Protein AF-A0A6A4ZKS7-F1 (afdb_monomer_lite)

Foldseek 3Di:
DDEPEQVQDQADDPVVLVDQQAQEYHHANHAHQDDHCVCVSRLQHAEAEHHQYAHQADDPVCQVCVRPNHQAYHHENYQHQDYPLNHDLCCQVSRRYAYENYNNLVVLVVCLVVVNLVVDRPSSNVCNVVSCVRHPPPPPPQQDPCRQQPPDDDPSNPDPRNPSHVVVVVVVVVVDDPCVVVDPPDDDDDD

Secondary structure (DSSP, 8-state):
-EE-TTS--SS--GGGGG-TT--EEE-TTS---S--GGGGG-TT--EEE--SS------HHHHHT--TT--EEE-TTS------TT--HHHHHTT-EE-TT-HHHHHHHHHHHTT-GGGS-HHHHHHHTTHHHHHS----S-S-TTTTTSS---TTT--TTS---HHHHHHHTTT--TTTTSS--S-----

Sequence (191 aa):
MLSLTNMSLTVVPLNVLDQVGLTQLEFSYNRLVSFPDQLLALQNLQTLSLEFNLISSIPSAFVRQFPSSLKTIYLDGNPLLALPLDTDFALIQSQRLQIRGTPMCDRLYAAARKYQVATLPPLEQQIVGILDDVCSPDCSVGCHARFVGNTVCESVCLVPGCNFDTKAAEFVASGTSGSDCFGLTTGWEPS

Structure (mmCIF, N/CA/C/O backbone):
data_AF-A0A6A4ZKS7-F1
#
_entry.id   AF-A0A6A4ZKS7-F1
#
loop_
_atom_site.group_PDB
_atom_site.id
_atom_site.type_symbol
_atom_site.label_atom_id
_atom_site.label_alt_id
_atom_site.label_comp_id
_atom_site.label_asym_id
_atom_site.label_entity_id
_atom_site.label_seq_id
_atom_site.pdbx_PDB_ins_code
_atom_site.Cartn_x
_atom_site.Cartn_y
_atom_site.Cartn_z
_atom_site.occupancy
_atom_site.B_iso_or_equiv
_atom_site.auth_seq_id
_atom_site.auth_comp_id
_atom_site.auth_asym_id
_atom_site.auth_atom_id
_atom_site.pdbx_PDB_model_num
ATOM 1 N N . MET A 1 1 ? -8.567 -3.110 18.616 1.00 86.69 1 MET A N 1
ATOM 2 C CA . MET A 1 1 ? -7.568 -3.705 17.707 1.00 86.69 1 MET A CA 1
ATOM 3 C C . MET A 1 1 ? -7.922 -5.168 17.527 1.00 86.69 1 MET A C 1
ATOM 5 O O . MET A 1 1 ? -8.194 -5.817 18.530 1.00 86.69 1 MET A O 1
ATOM 9 N N . LEU A 1 2 ? -7.938 -5.658 16.290 1.00 90.62 2 LEU A N 1
ATOM 10 C CA . LEU A 1 2 ? -8.104 -7.073 15.954 1.00 90.62 2 LEU A CA 1
ATOM 11 C C . LEU A 1 2 ? -7.001 -7.472 14.966 1.00 90.62 2 LEU A C 1
ATOM 13 O O . LEU A 1 2 ? -6.755 -6.750 14.002 1.00 90.62 2 LEU A O 1
ATOM 17 N N . SER A 1 3 ? -6.349 -8.609 15.215 1.00 90.56 3 SER A N 1
ATOM 18 C CA . SER A 1 3 ? -5.292 -9.147 14.358 1.00 90.56 3 SER A CA 1
ATOM 19 C C . SER A 1 3 ? -5.636 -10.556 13.896 1.00 90.56 3 SER A C 1
ATOM 21 O O . SER A 1 3 ? -6.016 -11.408 14.698 1.00 90.56 3 SER A O 1
ATOM 23 N N . LEU A 1 4 ? -5.520 -10.760 12.587 1.00 88.06 4 LEU A N 1
ATOM 24 C CA . LEU A 1 4 ? -5.754 -12.005 11.861 1.00 88.06 4 LEU A CA 1
ATOM 25 C C . LEU A 1 4 ? -4.564 -12.286 10.923 1.00 88.06 4 LEU A C 1
ATOM 27 O O . LEU A 1 4 ? -4.730 -12.734 9.789 1.00 88.06 4 LEU A O 1
ATOM 31 N N . THR A 1 5 ? -3.355 -11.965 11.383 1.00 83.38 5 THR A N 1
ATOM 32 C CA . THR A 1 5 ? -2.097 -12.076 10.633 1.00 83.38 5 THR A CA 1
ATOM 33 C C . THR A 1 5 ? -1.696 -13.538 10.425 1.00 83.38 5 THR A C 1
ATOM 35 O O . THR A 1 5 ? -1.784 -14.343 11.350 1.00 83.38 5 THR A O 1
ATOM 38 N N . ASN A 1 6 ? -1.204 -13.879 9.229 1.00 81.94 6 ASN A N 1
ATOM 39 C CA . ASN A 1 6 ? -0.685 -15.215 8.901 1.00 81.94 6 ASN A CA 1
ATOM 40 C C . ASN A 1 6 ? -1.673 -16.371 9.154 1.00 81.94 6 ASN A C 1
ATOM 42 O O . ASN A 1 6 ? -1.325 -17.429 9.679 1.00 81.94 6 ASN A O 1
ATOM 46 N N . MET A 1 7 ? -2.930 -16.173 8.764 1.00 84.19 7 MET A N 1
ATOM 47 C CA . MET A 1 7 ? -4.000 -17.163 8.922 1.00 84.19 7 MET A CA 1
ATOM 48 C C . MET A 1 7 ? -4.385 -17.838 7.599 1.00 84.19 7 MET A C 1
ATOM 50 O O . MET A 1 7 ? -5.371 -18.570 7.537 1.00 84.19 7 MET A O 1
ATOM 54 N N . SER A 1 8 ? -3.608 -17.614 6.532 1.00 87.44 8 SER A N 1
ATOM 55 C CA . SER A 1 8 ? -3.894 -18.107 5.176 1.00 87.44 8 SER A CA 1
ATOM 56 C C . SER A 1 8 ? -5.276 -17.695 4.642 1.00 87.44 8 SER A C 1
ATOM 58 O O . SER A 1 8 ? -5.862 -18.401 3.820 1.00 87.44 8 SER A O 1
ATOM 60 N N . LEU A 1 9 ? -5.800 -16.550 5.088 1.00 89.19 9 LEU A N 1
ATOM 61 C CA . LEU A 1 9 ? -7.102 -16.040 4.663 1.00 89.19 9 LEU A CA 1
ATOM 62 C C . LEU A 1 9 ? -7.072 -15.650 3.187 1.00 89.19 9 LEU A C 1
ATOM 64 O O . LEU A 1 9 ? -6.197 -14.904 2.760 1.00 89.19 9 LEU A O 1
ATOM 68 N N . THR A 1 10 ? -8.050 -16.111 2.414 1.00 93.88 10 THR A N 1
ATOM 69 C CA . THR A 1 10 ? -8.250 -15.684 1.018 1.00 93.88 10 THR A CA 1
ATOM 70 C C . THR A 1 10 ? -9.266 -14.552 0.891 1.00 93.88 10 THR A C 1
ATOM 72 O O . THR A 1 10 ? -9.265 -13.825 -0.101 1.00 93.88 10 THR A O 1
ATOM 75 N N . VAL A 1 11 ? -10.106 -14.380 1.914 1.00 94.00 11 VAL A N 1
ATOM 76 C CA . VAL A 1 11 ? -11.115 -13.326 2.040 1.00 94.00 11 VAL A CA 1
ATOM 77 C C . VAL A 1 11 ? -11.155 -12.815 3.478 1.00 94.00 11 VAL A C 1
ATOM 79 O O . VAL A 1 11 ? -10.877 -13.560 4.420 1.00 94.00 11 VAL A O 1
ATOM 82 N N . VAL A 1 12 ? -11.523 -11.546 3.652 1.00 92.44 12 VAL A N 1
ATOM 83 C CA . VAL A 1 12 ? -11.781 -10.977 4.978 1.00 92.44 12 VAL A CA 1
ATOM 84 C C . VAL A 1 12 ? -13.113 -11.525 5.503 1.00 92.44 12 VAL A C 1
ATOM 86 O O . VAL A 1 12 ? -14.116 -11.464 4.788 1.00 92.44 12 VAL A O 1
ATOM 89 N N . PRO A 1 13 ? -13.160 -12.077 6.727 1.00 90.81 13 PRO A N 1
ATOM 90 C CA . PRO A 1 13 ? -14.380 -12.672 7.246 1.00 90.81 13 PRO A CA 1
ATOM 91 C C . PRO A 1 13 ? -15.376 -11.580 7.681 1.00 90.81 13 PRO A C 1
ATOM 93 O O . PRO A 1 13 ? -15.015 -10.596 8.327 1.00 90.81 13 PRO A O 1
ATOM 96 N N . LEU A 1 14 ? -16.649 -11.743 7.300 1.00 88.44 14 LEU A N 1
ATOM 97 C CA . LEU A 1 14 ? -17.682 -10.700 7.433 1.00 88.44 14 LEU A CA 1
ATOM 98 C C . LEU A 1 14 ? -18.000 -10.311 8.882 1.00 88.44 14 LEU A C 1
ATOM 100 O O . LEU A 1 14 ? -18.388 -9.178 9.135 1.00 88.44 14 LEU A O 1
ATOM 104 N N . ASN A 1 15 ? -17.783 -11.215 9.835 1.00 89.12 15 ASN A N 1
ATOM 105 C CA . ASN A 1 15 ? -17.974 -10.970 11.268 1.00 89.12 15 ASN A CA 1
ATOM 106 C C . ASN A 1 15 ? -17.081 -9.844 11.825 1.00 89.12 15 ASN A C 1
ATOM 108 O O . ASN A 1 15 ? -17.334 -9.332 12.912 1.00 89.12 15 ASN A O 1
ATOM 112 N N . VAL A 1 16 ? -16.033 -9.443 11.100 1.00 89.50 16 VAL A N 1
ATOM 113 C CA . VAL A 1 16 ? -15.201 -8.284 11.459 1.00 89.50 16 VAL A CA 1
ATOM 114 C C . VAL A 1 16 ? -16.000 -6.980 11.372 1.00 89.50 16 VAL A C 1
ATOM 116 O O . VAL A 1 16 ? -15.732 -6.049 12.129 1.00 89.50 16 VAL A O 1
ATOM 119 N N . LEU A 1 17 ? -17.016 -6.924 10.505 1.00 87.56 17 LEU A N 1
ATOM 120 C CA . LEU A 1 17 ? -17.882 -5.756 10.333 1.00 87.56 17 LEU A CA 1
ATOM 121 C C . LEU A 1 17 ? -18.796 -5.510 11.543 1.00 87.56 17 LEU A C 1
ATOM 123 O O . LEU A 1 17 ? -19.203 -4.374 11.776 1.00 87.56 17 LEU A O 1
ATOM 127 N N . ASP A 1 18 ? -19.067 -6.545 12.342 1.00 87.94 18 ASP A N 1
ATOM 128 C CA . ASP A 1 18 ? -19.943 -6.461 13.518 1.00 87.94 18 ASP A CA 1
ATOM 129 C C . ASP A 1 18 ? -19.255 -5.803 14.727 1.00 87.94 18 ASP A C 1
ATOM 131 O O . ASP A 1 18 ? -19.899 -5.465 15.725 1.00 87.94 18 ASP A O 1
ATOM 135 N N . GLN A 1 19 ? -17.933 -5.614 14.674 1.00 86.69 19 GLN A N 1
ATOM 136 C CA . GLN A 1 19 ? -17.170 -5.088 15.800 1.00 86.69 19 GLN A CA 1
ATOM 137 C C . GLN A 1 19 ? -17.210 -3.557 15.854 1.00 86.69 19 GLN A C 1
ATOM 139 O O . GLN A 1 19 ? -16.323 -2.843 15.371 1.00 86.69 19 GLN A O 1
ATOM 144 N N . VAL A 1 20 ? -18.252 -3.054 16.517 1.00 79.38 20 VAL A N 1
ATOM 145 C CA . VAL A 1 20 ? -18.447 -1.629 16.796 1.00 79.38 20 VAL A CA 1
ATOM 146 C C . VAL A 1 20 ? -17.282 -1.103 17.642 1.00 79.38 20 VAL A C 1
ATOM 148 O O . VAL A 1 20 ? -17.132 -1.451 18.810 1.00 79.38 20 VAL A O 1
ATOM 151 N N . GLY A 1 21 ? -16.444 -0.253 17.043 1.00 87.56 21 GLY A N 1
ATOM 152 C CA . GLY A 1 21 ? -15.321 0.403 17.727 1.00 87.56 21 GLY A CA 1
ATOM 153 C C . GLY A 1 21 ? -13.931 -0.096 17.332 1.00 87.56 21 GLY A C 1
ATOM 154 O O . GLY A 1 21 ? -12.947 0.308 17.953 1.00 87.56 21 GLY A O 1
ATOM 155 N N . LEU A 1 22 ? -13.807 -0.938 16.301 1.00 92.31 22 LEU A N 1
ATOM 156 C CA . LEU A 1 22 ? -12.495 -1.274 15.753 1.00 92.31 22 LEU A CA 1
ATOM 157 C C . LEU A 1 22 ? -11.766 -0.035 15.231 1.00 92.31 22 LEU A C 1
ATOM 159 O O . LEU A 1 22 ? -12.243 0.657 14.338 1.00 92.31 22 LEU A O 1
ATOM 163 N N . THR A 1 23 ? -10.576 0.195 15.781 1.00 94.31 23 THR A N 1
ATOM 164 C CA . THR A 1 23 ? -9.664 1.269 15.373 1.00 94.31 23 THR A CA 1
ATOM 165 C C . THR A 1 23 ? -8.459 0.769 14.585 1.00 94.31 23 THR A C 1
ATOM 167 O O . THR A 1 23 ? -7.848 1.545 13.858 1.00 94.31 23 THR A O 1
ATOM 170 N N . GLN A 1 24 ? -8.108 -0.511 14.711 1.00 93.62 24 GLN A N 1
ATOM 171 C CA . GLN A 1 24 ? -6.933 -1.119 14.083 1.00 93.62 24 GLN A CA 1
ATOM 172 C C . GLN A 1 24 ? -7.268 -2.542 13.640 1.00 93.62 24 GLN A C 1
ATOM 174 O O . GLN A 1 24 ? -7.817 -3.310 14.447 1.00 93.62 24 GLN A O 1
ATOM 179 N N . LEU A 1 25 ? -6.936 -2.861 12.390 1.00 94.38 25 LEU A N 1
ATOM 180 C CA . LEU A 1 25 ? -7.117 -4.166 11.763 1.00 94.38 25 LEU A CA 1
ATOM 181 C C . LEU A 1 25 ? -5.830 -4.635 11.093 1.00 94.38 25 LEU A C 1
ATOM 183 O O . LEU A 1 25 ? -5.312 -3.951 10.217 1.00 94.38 25 LEU A O 1
ATOM 187 N N . GLU A 1 26 ? -5.372 -5.826 11.471 1.00 90.00 26 GLU A N 1
ATOM 188 C CA . GLU A 1 26 ? -4.156 -6.443 10.937 1.00 90.00 26 GLU A CA 1
ATOM 189 C C . GLU A 1 26 ? -4.511 -7.716 10.158 1.00 90.00 26 GLU A C 1
ATOM 191 O O . GLU A 1 26 ? -4.974 -8.700 10.740 1.00 90.00 26 GLU A O 1
ATOM 196 N N . PHE A 1 27 ? -4.287 -7.699 8.846 1.00 90.38 27 PHE A N 1
ATOM 197 C CA . PHE A 1 27 ? -4.492 -8.823 7.925 1.00 90.38 27 PHE A CA 1
ATOM 198 C C . PHE A 1 27 ? -3.212 -9.192 7.167 1.00 90.38 27 PHE A C 1
ATOM 200 O O . PHE A 1 27 ? -3.276 -9.870 6.135 1.00 90.38 27 PHE A O 1
ATOM 207 N N . SER A 1 28 ? -2.049 -8.773 7.658 1.00 83.38 28 SER A N 1
ATOM 208 C CA . SER A 1 28 ? -0.777 -9.013 6.981 1.00 83.38 28 SER A CA 1
ATOM 209 C C . SER A 1 28 ? -0.469 -10.507 6.823 1.00 83.38 28 SER A C 1
ATOM 211 O O . SER A 1 28 ? -0.944 -11.343 7.600 1.00 83.38 28 SER A O 1
ATOM 213 N N . TYR A 1 29 ? 0.350 -10.852 5.830 1.00 82.25 29 TYR A N 1
ATOM 214 C CA . TYR A 1 29 ? 0.808 -12.225 5.572 1.00 82.25 29 TYR A CA 1
ATOM 215 C C . TYR A 1 29 ? -0.332 -13.228 5.327 1.00 82.25 29 TYR A C 1
ATOM 217 O O . TYR A 1 29 ? -0.263 -14.389 5.727 1.00 82.25 29 TYR A O 1
ATOM 225 N N . ASN A 1 30 ? -1.414 -12.790 4.690 1.00 84.50 30 ASN A N 1
ATOM 226 C CA . ASN A 1 30 ? -2.500 -13.668 4.264 1.00 84.50 30 ASN A CA 1
ATOM 227 C C . ASN A 1 30 ? -2.434 -13.902 2.745 1.00 84.50 30 ASN A C 1
ATOM 229 O O . ASN A 1 30 ? -1.395 -13.752 2.108 1.00 84.50 30 ASN A O 1
ATOM 233 N N . ARG A 1 31 ? -3.531 -14.371 2.154 1.00 89.88 31 ARG A N 1
ATOM 234 C CA . ARG A 1 31 ? -3.664 -14.669 0.723 1.00 89.88 31 ARG A CA 1
ATOM 235 C C . ARG A 1 31 ? -4.837 -13.900 0.119 1.00 89.88 31 ARG A C 1
ATOM 237 O O . ARG A 1 31 ? -5.503 -14.406 -0.783 1.00 89.88 31 ARG A O 1
ATOM 244 N N . LEU A 1 32 ? -5.127 -12.707 0.643 1.00 93.19 32 LEU A N 1
ATOM 245 C CA . LEU A 1 32 ? -6.220 -11.867 0.164 1.00 93.19 32 LEU A CA 1
ATOM 246 C C . LEU A 1 32 ? -5.921 -11.430 -1.270 1.00 93.19 32 LEU A C 1
ATOM 248 O O . LEU A 1 32 ? -4.913 -10.777 -1.520 1.00 93.19 32 LEU A O 1
ATOM 252 N N . VAL A 1 33 ? -6.786 -11.804 -2.208 1.00 93.88 33 VAL A N 1
ATOM 253 C CA . VAL A 1 33 ? -6.618 -11.473 -3.637 1.00 93.88 33 VAL A CA 1
ATOM 254 C C . VAL A 1 33 ? -7.300 -10.149 -3.982 1.00 93.88 33 VAL A C 1
ATOM 256 O O . VAL A 1 33 ? -6.840 -9.390 -4.831 1.00 93.88 33 VAL A O 1
ATOM 259 N N . SER A 1 34 ? -8.410 -9.856 -3.310 1.00 93.56 34 SER A N 1
ATOM 260 C CA . SER A 1 34 ? -9.189 -8.639 -3.505 1.00 93.56 34 SER A CA 1
ATOM 261 C C . SER A 1 34 ? -9.003 -7.679 -2.341 1.00 93.56 34 SER A C 1
ATOM 263 O O . SER A 1 34 ? -8.968 -8.093 -1.181 1.00 93.56 34 SER A O 1
ATOM 265 N N . PHE A 1 35 ? -8.972 -6.386 -2.654 1.00 94.38 35 PHE A N 1
ATOM 266 C CA . PHE A 1 35 ? -9.045 -5.342 -1.644 1.00 94.38 35 PHE A CA 1
ATOM 267 C C . PHE A 1 35 ? -10.377 -5.442 -0.868 1.00 94.38 35 PHE A C 1
ATOM 269 O O . PHE A 1 35 ? -11.431 -5.497 -1.507 1.00 94.38 35 PHE A O 1
ATOM 276 N N . PRO A 1 36 ? -10.362 -5.457 0.475 1.00 92.12 36 PRO A N 1
ATOM 277 C CA . PRO A 1 36 ? -11.565 -5.629 1.287 1.00 92.12 36 PRO A CA 1
ATOM 278 C C . PRO A 1 36 ? -12.302 -4.297 1.489 1.00 92.12 36 PRO A C 1
ATOM 280 O O . PRO A 1 36 ? -12.264 -3.690 2.561 1.00 92.12 36 PRO A O 1
ATOM 283 N N . ASP A 1 37 ? -12.979 -3.824 0.446 1.00 87.88 37 ASP A N 1
ATOM 284 C CA . ASP A 1 37 ? -13.730 -2.565 0.458 1.00 87.88 37 ASP A CA 1
ATOM 285 C C . ASP A 1 37 ? -14.877 -2.542 1.481 1.00 87.88 37 ASP A C 1
ATOM 287 O O . ASP A 1 37 ? -15.259 -1.472 1.945 1.00 87.88 37 ASP A O 1
ATOM 291 N N . GLN A 1 38 ? -15.365 -3.700 1.931 1.00 87.94 38 GLN A N 1
ATOM 292 C CA . GLN A 1 38 ? -16.377 -3.788 2.988 1.00 87.94 38 GLN A CA 1
ATOM 293 C C . GLN A 1 38 ? -15.883 -3.198 4.319 1.00 87.94 38 GLN A C 1
ATOM 295 O O . GLN A 1 38 ? -16.689 -2.701 5.106 1.00 87.94 38 GLN A O 1
ATOM 300 N N . LEU A 1 39 ? -14.565 -3.190 4.564 1.00 86.81 39 LEU A N 1
ATOM 301 C CA . LEU A 1 39 ? -13.978 -2.589 5.766 1.00 86.81 39 LEU A CA 1
ATOM 302 C C . LEU A 1 39 ? -14.160 -1.062 5.817 1.00 86.81 39 LEU A C 1
ATOM 304 O O . LEU A 1 39 ? -14.017 -0.477 6.889 1.00 86.81 39 LEU A O 1
ATOM 308 N N . LEU A 1 40 ? -14.551 -0.420 4.707 1.00 78.06 40 LEU A N 1
ATOM 309 C CA . LEU A 1 40 ? -14.948 0.993 4.669 1.00 78.06 40 LEU A CA 1
ATOM 310 C C . LEU A 1 40 ? -16.161 1.307 5.555 1.00 78.06 40 LEU A C 1
ATOM 312 O O . LEU A 1 40 ? -16.334 2.451 5.969 1.00 78.06 40 LEU A O 1
ATOM 316 N N . ALA A 1 41 ? -16.997 0.313 5.871 1.00 85.38 41 ALA A N 1
ATOM 317 C CA . ALA A 1 41 ? -18.136 0.498 6.767 1.00 85.38 41 ALA A CA 1
ATOM 318 C C . ALA A 1 41 ? -17.714 0.748 8.231 1.00 85.38 41 ALA A C 1
ATOM 320 O O . ALA A 1 41 ? -18.513 1.235 9.036 1.00 85.38 41 ALA A O 1
ATOM 321 N N . LEU A 1 42 ? -16.462 0.443 8.592 1.00 89.19 42 LEU A N 1
ATOM 322 C CA . LEU A 1 42 ? -15.936 0.616 9.943 1.00 89.19 42 LEU A CA 1
ATOM 323 C C . LEU A 1 42 ? -15.544 2.079 10.196 1.00 89.19 42 LEU A C 1
ATOM 325 O O . LEU A 1 42 ? -14.393 2.477 10.038 1.00 89.19 42 LEU A O 1
ATOM 329 N N . GLN A 1 43 ? -16.504 2.879 10.661 1.00 87.88 43 GLN A N 1
ATOM 330 C CA . GLN A 1 43 ? -16.351 4.335 10.843 1.00 87.88 43 GLN A CA 1
ATOM 331 C C . GLN A 1 43 ? -15.264 4.768 11.839 1.00 87.88 43 GLN A C 1
ATOM 333 O O . GLN A 1 43 ? -14.854 5.925 11.840 1.00 87.88 43 GLN A O 1
ATOM 338 N N . ASN A 1 44 ? -14.817 3.865 12.714 1.00 92.75 44 ASN A N 1
ATOM 339 C CA . ASN A 1 44 ? -13.781 4.155 13.706 1.00 92.75 44 ASN A CA 1
ATOM 340 C C . ASN A 1 44 ? -12.399 3.645 13.287 1.00 92.75 44 ASN A C 1
ATOM 342 O O . ASN A 1 44 ? -11.438 3.862 14.027 1.00 92.75 44 ASN A O 1
ATOM 346 N N . LEU A 1 45 ? -12.287 2.975 12.134 1.00 93.94 45 LEU A N 1
ATOM 347 C CA . LEU A 1 45 ? -11.039 2.368 11.698 1.00 93.94 45 LEU A CA 1
ATOM 348 C C . LEU A 1 45 ? -10.023 3.462 11.375 1.00 93.94 45 LEU A C 1
ATOM 350 O O . LEU A 1 45 ? -10.296 4.353 10.571 1.00 93.94 45 LEU A O 1
ATOM 354 N N . GLN A 1 46 ? -8.865 3.388 12.028 1.00 94.75 46 GLN A N 1
ATOM 355 C CA . GLN A 1 46 ? -7.750 4.324 11.892 1.00 94.75 46 GLN A CA 1
ATOM 356 C C . GLN A 1 46 ? -6.563 3.689 11.176 1.00 94.75 46 GLN A C 1
ATOM 358 O O . GLN A 1 46 ? -5.900 4.368 10.399 1.00 94.75 46 GLN A O 1
ATOM 363 N N . THR A 1 47 ? -6.316 2.402 11.405 1.00 93.69 47 THR A N 1
ATOM 364 C CA . THR A 1 47 ? -5.208 1.678 10.781 1.00 93.69 47 THR A CA 1
ATOM 365 C C . THR A 1 47 ? -5.707 0.376 10.179 1.00 93.69 47 THR A C 1
ATOM 367 O O . THR A 1 47 ? -6.421 -0.379 10.842 1.00 93.69 47 THR A O 1
ATOM 370 N N . LEU A 1 48 ? -5.316 0.116 8.935 1.00 94.88 48 LEU A N 1
ATOM 371 C CA . LEU A 1 48 ? -5.571 -1.142 8.245 1.00 94.88 48 LEU A CA 1
ATOM 372 C C . LEU A 1 48 ? -4.266 -1.660 7.644 1.00 94.88 48 LEU A C 1
ATOM 374 O O . LEU A 1 48 ? -3.734 -1.033 6.732 1.00 94.88 48 LEU A O 1
ATOM 378 N N . SER A 1 49 ? -3.772 -2.797 8.125 1.00 91.25 49 SER A N 1
ATOM 379 C CA . SER A 1 49 ? -2.648 -3.476 7.490 1.00 91.25 49 SER A CA 1
ATOM 380 C C . SER A 1 49 ? -3.110 -4.644 6.632 1.00 91.25 49 SER A C 1
ATOM 382 O O . SER A 1 49 ? -3.836 -5.530 7.086 1.00 91.25 49 SER A O 1
ATOM 384 N N . LEU A 1 50 ? -2.693 -4.625 5.371 1.00 93.56 50 LEU A N 1
ATOM 385 C CA . LEU A 1 50 ? -2.928 -5.641 4.348 1.00 93.56 50 LEU A CA 1
ATOM 386 C C . LEU A 1 50 ? -1.601 -6.076 3.712 1.00 93.56 50 LEU A C 1
ATOM 388 O O . LEU A 1 50 ? -1.591 -6.597 2.596 1.00 93.56 50 LEU A O 1
ATOM 392 N N . GLU A 1 51 ? -0.481 -5.866 4.401 1.00 86.62 51 GLU A N 1
ATOM 393 C CA . GLU A 1 51 ? 0.857 -6.156 3.883 1.00 86.62 51 GLU A CA 1
ATOM 394 C C . GLU A 1 51 ? 1.014 -7.631 3.495 1.00 86.62 51 GLU A C 1
ATOM 396 O O . GLU A 1 51 ? 0.399 -8.516 4.095 1.00 86.62 51 GLU A O 1
ATOM 401 N N . PHE A 1 52 ? 1.859 -7.911 2.504 1.00 83.94 52 PHE A N 1
ATOM 402 C CA . PHE A 1 52 ? 2.188 -9.278 2.081 1.00 83.94 52 PHE A CA 1
ATOM 403 C C . PHE A 1 52 ? 0.941 -10.140 1.813 1.00 83.94 52 PHE A C 1
ATOM 405 O O . PHE A 1 52 ? 0.796 -11.250 2.329 1.00 83.94 52 PHE A O 1
ATOM 412 N N . ASN A 1 53 ? 0.020 -9.596 1.020 1.00 88.38 53 ASN A N 1
ATOM 413 C CA . ASN A 1 53 ? -1.129 -10.301 0.461 1.00 88.38 53 ASN A CA 1
ATOM 414 C C . ASN A 1 53 ? -0.986 -10.399 -1.072 1.00 88.38 53 ASN A C 1
ATOM 416 O O . ASN A 1 53 ? 0.091 -10.206 -1.633 1.00 88.38 53 ASN A O 1
ATOM 420 N N . LEU A 1 54 ? -2.069 -10.743 -1.770 1.00 89.81 54 LEU A N 1
ATOM 421 C CA . LEU A 1 54 ? -2.114 -10.914 -3.223 1.00 89.81 54 LEU A CA 1
ATOM 422 C C . LEU A 1 54 ? -2.974 -9.833 -3.903 1.00 89.81 54 LEU A C 1
ATOM 424 O O . LEU A 1 54 ? -3.533 -10.067 -4.973 1.00 89.81 54 LEU A O 1
ATOM 428 N N . ILE A 1 55 ? -3.089 -8.650 -3.292 1.00 95.75 55 ILE A N 1
ATOM 429 C CA . ILE A 1 55 ? -3.941 -7.562 -3.779 1.00 95.75 55 ILE A CA 1
ATOM 430 C C . ILE A 1 55 ? -3.265 -6.858 -4.960 1.00 95.75 55 ILE A C 1
ATOM 432 O O . ILE A 1 55 ? -2.289 -6.132 -4.800 1.00 95.75 55 ILE A O 1
ATOM 436 N N . SER A 1 56 ? -3.802 -7.029 -6.166 1.00 95.38 56 SER A N 1
ATOM 437 C CA . SER A 1 56 ? -3.218 -6.437 -7.381 1.00 95.38 56 SER A CA 1
ATOM 438 C C . SER A 1 56 ? -3.758 -5.052 -7.749 1.00 95.38 56 SER A C 1
ATOM 440 O O . SER A 1 56 ? -3.218 -4.392 -8.638 1.00 95.38 56 SER A O 1
ATOM 442 N N . SER A 1 57 ? -4.845 -4.614 -7.109 1.00 95.19 57 SER A N 1
ATOM 443 C CA . SER A 1 57 ? -5.532 -3.356 -7.424 1.00 95.19 57 SER A CA 1
ATOM 444 C C . SER A 1 57 ? -6.336 -2.827 -6.240 1.00 95.19 57 SER A C 1
ATOM 446 O O . SER A 1 57 ? -6.948 -3.607 -5.510 1.00 95.19 57 SER A O 1
ATOM 448 N N . ILE A 1 58 ? -6.417 -1.501 -6.123 1.00 94.62 58 ILE A N 1
ATOM 449 C CA . ILE A 1 58 ? -7.297 -0.801 -5.179 1.00 94.62 58 ILE A CA 1
ATOM 450 C C . ILE A 1 58 ? -8.541 -0.307 -5.942 1.00 94.62 58 ILE A C 1
ATOM 452 O O . ILE A 1 58 ? -8.393 0.230 -7.040 1.00 94.62 58 ILE A O 1
ATOM 456 N N . PRO A 1 59 ? -9.767 -0.453 -5.413 1.00 93.00 59 PRO A N 1
ATOM 457 C CA . PRO A 1 59 ? -10.969 0.059 -6.063 1.00 93.00 59 PRO A CA 1
ATOM 458 C C . PRO A 1 59 ? -10.962 1.591 -6.172 1.00 93.00 59 PRO A C 1
ATOM 460 O O . PRO A 1 59 ? -10.688 2.289 -5.199 1.00 93.00 59 PRO A O 1
ATOM 463 N N . SER A 1 60 ? -11.371 2.141 -7.320 1.00 91.06 60 SER A N 1
ATOM 464 C CA . SER A 1 60 ? -11.508 3.601 -7.500 1.00 91.06 60 SER A CA 1
ATOM 465 C C . SER A 1 60 ? -12.517 4.229 -6.530 1.00 91.06 60 SER A C 1
ATOM 467 O O . SER A 1 60 ? -12.392 5.385 -6.136 1.00 91.06 60 SER A O 1
ATOM 469 N N . ALA A 1 61 ? -13.530 3.465 -6.112 1.00 88.88 61 ALA A N 1
ATOM 470 C CA . ALA A 1 61 ? -14.477 3.895 -5.088 1.00 88.88 61 ALA A CA 1
ATOM 471 C C . ALA A 1 61 ? -13.796 4.126 -3.727 1.00 88.88 61 ALA A C 1
ATOM 473 O O . ALA A 1 61 ? -14.145 5.084 -3.042 1.00 88.88 61 ALA A O 1
ATOM 474 N N . PHE A 1 62 ? -12.802 3.301 -3.372 1.00 89.75 62 PHE A N 1
ATOM 475 C CA . PHE A 1 62 ? -12.065 3.414 -2.113 1.00 89.75 62 PHE A CA 1
ATOM 476 C C . PHE A 1 62 ? -11.256 4.710 -2.056 1.00 89.75 62 PHE A C 1
ATOM 478 O O . PHE A 1 62 ? -11.367 5.456 -1.091 1.00 89.75 62 PHE A O 1
ATOM 485 N N . VAL A 1 63 ? -10.480 5.019 -3.099 1.00 89.19 63 VAL A N 1
ATOM 486 C CA . VAL A 1 63 ? -9.643 6.232 -3.101 1.00 89.19 63 VAL A CA 1
ATOM 487 C C . VAL A 1 63 ? -10.470 7.516 -3.204 1.00 89.19 63 VAL A C 1
ATOM 489 O O . VAL A 1 63 ? -10.116 8.514 -2.583 1.00 89.19 63 VAL A O 1
ATOM 492 N N . ARG A 1 64 ? -11.613 7.487 -3.908 1.00 86.88 64 ARG A N 1
ATOM 493 C CA . ARG A 1 64 ? -12.547 8.625 -3.980 1.00 86.88 64 ARG A CA 1
ATOM 494 C C . ARG A 1 64 ? -13.269 8.898 -2.667 1.00 86.88 64 ARG A C 1
ATOM 496 O O . ARG A 1 64 ? -13.633 10.037 -2.397 1.00 86.88 64 ARG A O 1
ATOM 503 N N . GLN A 1 65 ? -13.514 7.855 -1.882 1.00 85.25 65 GLN A N 1
ATOM 504 C CA . GLN A 1 65 ? -14.218 7.924 -0.602 1.00 85.25 65 GLN A CA 1
ATOM 505 C C . GLN A 1 65 ? -13.299 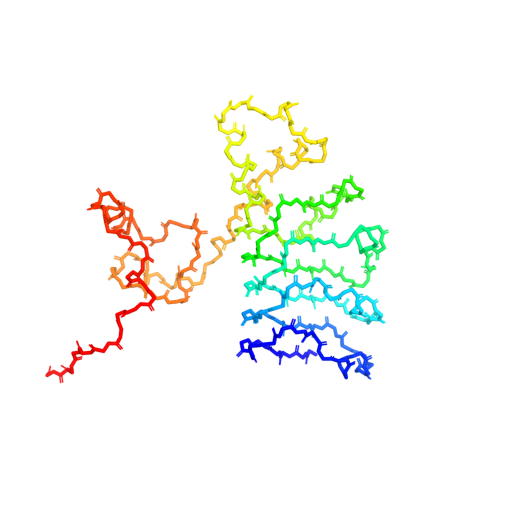7.477 0.533 1.00 85.25 65 GLN A C 1
ATOM 507 O O . GLN A 1 65 ? -13.721 6.742 1.426 1.00 85.25 65 GLN A O 1
ATOM 512 N N . PHE A 1 66 ? -12.032 7.899 0.485 1.00 87.50 66 PHE A N 1
ATOM 513 C CA . PHE A 1 66 ? -11.053 7.511 1.490 1.00 87.50 66 PHE A CA 1
ATOM 514 C C . PHE A 1 66 ? -11.552 7.950 2.879 1.00 87.50 66 PHE A C 1
ATOM 516 O O . PHE A 1 66 ? -11.755 9.153 3.088 1.00 87.50 66 PHE A O 1
ATOM 523 N N . PRO A 1 67 ? -11.781 7.025 3.832 1.00 87.19 67 PRO A N 1
ATOM 524 C CA . PRO A 1 67 ? -12.424 7.375 5.091 1.00 87.19 67 PRO A CA 1
ATOM 525 C C . PRO A 1 67 ? -11.627 8.419 5.865 1.00 87.19 67 PRO A C 1
ATOM 527 O O . PRO A 1 67 ? -10.412 8.306 6.033 1.00 87.19 67 PRO A O 1
ATOM 530 N N . SER A 1 68 ? -12.320 9.424 6.398 1.00 87.06 68 SER A N 1
ATOM 531 C CA . SER A 1 68 ? -11.701 10.466 7.226 1.00 87.06 68 SER A CA 1
ATOM 532 C C . SER A 1 68 ? -11.124 9.915 8.532 1.00 87.06 68 SER A C 1
ATOM 534 O O . SER A 1 68 ? -10.158 10.470 9.052 1.00 87.06 68 SER A O 1
ATOM 536 N N . SER A 1 69 ? -11.684 8.815 9.044 1.00 90.94 69 SER A N 1
ATOM 537 C CA . SER A 1 69 ? -11.181 8.112 10.225 1.00 90.94 69 SER A CA 1
ATOM 538 C C . SER A 1 69 ? -9.862 7.389 9.962 1.00 90.94 69 SER A C 1
ATOM 540 O O . SER A 1 69 ? -9.036 7.292 10.872 1.00 90.94 69 SER A O 1
ATOM 542 N N . LEU A 1 70 ? -9.661 6.892 8.734 1.00 92.19 70 LEU A N 1
ATOM 543 C CA . LEU A 1 70 ? -8.534 6.043 8.380 1.00 92.19 70 LEU A CA 1
ATOM 544 C C . LEU A 1 70 ? -7.288 6.909 8.253 1.00 92.19 70 LEU A C 1
ATOM 546 O O . LEU A 1 70 ? -7.174 7.740 7.362 1.00 92.19 70 LEU A O 1
ATOM 550 N N . LYS A 1 71 ? -6.343 6.755 9.167 1.00 92.06 71 LYS A N 1
ATOM 551 C CA . LYS A 1 71 ? -5.087 7.500 9.155 1.00 92.06 71 LYS A CA 1
ATOM 552 C C . LYS A 1 71 ? -4.115 6.873 8.175 1.00 92.06 71 LYS A C 1
ATOM 554 O O . LYS A 1 71 ? -3.584 7.594 7.342 1.00 92.06 71 LYS A O 1
ATOM 559 N N . THR A 1 72 ? -3.951 5.554 8.238 1.00 90.69 72 THR A N 1
ATOM 560 C CA . THR A 1 72 ? -2.951 4.848 7.436 1.00 90.69 72 THR A CA 1
ATOM 561 C C . THR A 1 72 ? -3.469 3.492 6.978 1.00 90.69 72 THR A C 1
ATOM 563 O O . THR A 1 72 ? -4.100 2.762 7.747 1.00 90.69 72 THR A O 1
ATOM 566 N N . ILE A 1 73 ? -3.172 3.152 5.729 1.00 94.31 73 ILE A N 1
ATOM 567 C CA . ILE A 1 73 ? -3.348 1.821 5.166 1.00 94.31 73 ILE A CA 1
ATOM 568 C C . ILE A 1 73 ? -2.014 1.307 4.625 1.00 94.31 73 ILE A C 1
ATOM 570 O O . ILE A 1 73 ? -1.323 2.025 3.901 1.00 94.31 73 ILE A O 1
ATOM 574 N N . TYR A 1 74 ? -1.684 0.068 4.977 1.00 91.62 74 TYR A N 1
ATOM 575 C CA . TYR A 1 74 ? -0.476 -0.613 4.527 1.00 91.62 74 TYR A CA 1
ATOM 576 C C . TYR A 1 74 ? -0.824 -1.667 3.481 1.00 91.62 74 TYR A C 1
ATOM 578 O O . TYR A 1 74 ? -1.581 -2.597 3.756 1.00 91.62 74 TYR A O 1
ATOM 586 N N . LEU A 1 75 ? -0.303 -1.501 2.268 1.00 93.31 75 LEU A N 1
ATOM 587 C CA . LEU A 1 75 ? -0.411 -2.447 1.152 1.00 93.31 75 LEU A CA 1
ATOM 588 C C . LEU A 1 75 ? 0.970 -2.919 0.692 1.00 93.31 75 LEU A C 1
ATOM 590 O O . LEU A 1 75 ? 1.110 -3.469 -0.402 1.00 93.31 75 LEU A O 1
ATOM 594 N N . ASP A 1 76 ? 1.989 -2.725 1.517 1.00 85.62 76 ASP A N 1
ATOM 595 C CA . ASP A 1 76 ? 3.362 -3.075 1.202 1.00 85.62 76 ASP A CA 1
ATOM 596 C C . ASP A 1 76 ? 3.492 -4.567 0.853 1.00 85.62 76 ASP A C 1
ATOM 598 O O . ASP A 1 76 ? 2.781 -5.428 1.382 1.00 85.62 76 ASP A O 1
ATOM 602 N N . GLY A 1 77 ? 4.356 -4.885 -0.111 1.00 80.69 77 GLY A N 1
ATOM 603 C CA . GLY A 1 77 ? 4.595 -6.264 -0.549 1.00 80.69 77 GLY A CA 1
ATOM 604 C C . GLY A 1 77 ? 3.417 -6.940 -1.265 1.00 80.69 77 GLY A C 1
ATOM 605 O O . GLY A 1 77 ? 3.426 -8.159 -1.426 1.00 80.69 77 GLY A O 1
ATOM 606 N N . ASN A 1 78 ? 2.400 -6.187 -1.695 1.00 87.62 78 ASN A N 1
ATOM 607 C CA . ASN A 1 78 ? 1.336 -6.703 -2.558 1.00 87.62 78 ASN A CA 1
ATOM 608 C C . ASN A 1 78 ? 1.706 -6.595 -4.052 1.00 87.62 78 ASN A C 1
ATOM 610 O O . ASN A 1 78 ? 2.463 -5.706 -4.446 1.00 87.62 78 ASN A O 1
ATOM 614 N N . PRO A 1 79 ? 1.122 -7.424 -4.940 1.00 89.50 79 PRO A N 1
ATOM 615 C CA . PRO A 1 79 ? 1.337 -7.356 -6.388 1.00 89.50 79 PRO A CA 1
ATOM 616 C C . PRO A 1 79 ? 0.604 -6.173 -7.064 1.00 89.50 79 PRO A C 1
ATOM 618 O O . PRO A 1 79 ? 0.062 -6.310 -8.161 1.00 89.50 79 PRO A O 1
ATOM 621 N N . LEU A 1 80 ? 0.565 -5.005 -6.418 1.00 95.06 80 LEU A N 1
ATOM 622 C CA . LEU A 1 80 ? -0.109 -3.802 -6.900 1.00 95.06 80 LEU A CA 1
ATOM 623 C C . LEU A 1 80 ? 0.612 -3.229 -8.132 1.00 95.06 80 LEU A C 1
ATOM 625 O O . LEU A 1 80 ? 1.790 -2.880 -8.067 1.00 95.06 80 LEU A O 1
ATOM 629 N N . LEU A 1 81 ? -0.092 -3.130 -9.263 1.00 93.62 81 LEU A N 1
ATOM 630 C CA . LEU A 1 81 ? 0.487 -2.697 -10.550 1.00 93.62 81 LEU A CA 1
ATOM 631 C C . LEU A 1 81 ? 0.361 -1.190 -10.810 1.00 93.62 81 LEU A C 1
ATOM 633 O O . LEU A 1 81 ? 1.205 -0.590 -11.487 1.00 93.62 81 LEU A O 1
ATOM 637 N N . ALA A 1 82 ? -0.716 -0.598 -10.302 1.00 94.81 82 ALA A N 1
ATOM 638 C CA . ALA A 1 82 ? -1.039 0.812 -10.437 1.00 94.81 82 ALA A CA 1
ATOM 639 C C . ALA A 1 82 ? -2.046 1.228 -9.359 1.00 94.81 82 ALA A C 1
ATOM 641 O O . ALA A 1 82 ? -2.832 0.412 -8.867 1.00 94.81 82 ALA A O 1
ATOM 642 N N . LEU A 1 83 ? -2.060 2.521 -9.052 1.00 95.31 83 LEU A N 1
ATOM 643 C CA . LEU A 1 83 ? -3.148 3.161 -8.325 1.00 95.31 83 LEU A CA 1
ATOM 644 C C . LEU A 1 83 ? -4.252 3.601 -9.298 1.00 95.31 83 LEU A C 1
ATOM 646 O O . LEU A 1 83 ? -3.964 3.875 -10.468 1.00 95.31 83 LEU A O 1
ATOM 650 N N . PRO A 1 84 ? -5.511 3.712 -8.843 1.00 94.50 84 PRO A N 1
ATOM 651 C CA . PRO A 1 84 ? -6.563 4.330 -9.644 1.00 94.50 84 PRO A CA 1
ATOM 652 C C . PRO A 1 84 ? -6.169 5.743 -10.101 1.00 94.50 84 PRO A C 1
ATOM 654 O O . PRO A 1 84 ? -5.573 6.502 -9.335 1.00 94.50 84 PRO A O 1
ATOM 657 N N . LEU A 1 85 ? -6.516 6.113 -11.338 1.00 89.50 85 LEU A N 1
ATOM 658 C CA . LEU A 1 85 ? -6.160 7.418 -11.926 1.00 89.50 85 LEU A CA 1
ATOM 659 C C . LEU A 1 85 ? -6.762 8.614 -11.171 1.00 89.50 85 LEU A C 1
ATOM 661 O O . LEU A 1 85 ? -6.262 9.727 -11.281 1.00 89.50 85 LEU A O 1
ATOM 665 N N . ASP A 1 86 ? -7.838 8.375 -10.429 1.00 89.81 86 ASP A N 1
ATOM 666 C CA . ASP A 1 86 ? -8.560 9.319 -9.582 1.00 89.81 86 ASP A CA 1
ATOM 667 C C . ASP A 1 86 ? -8.062 9.340 -8.127 1.00 89.81 86 ASP A C 1
ATOM 669 O O . ASP A 1 86 ? -8.702 9.945 -7.267 1.00 89.81 86 ASP A O 1
ATOM 673 N N . THR A 1 87 ? -6.928 8.694 -7.834 1.00 92.88 87 THR A N 1
ATOM 674 C CA . THR A 1 87 ? -6.291 8.790 -6.516 1.00 92.88 87 THR A CA 1
ATOM 675 C C . THR A 1 87 ? -5.776 10.208 -6.293 1.00 92.88 87 THR A C 1
ATOM 677 O O . THR A 1 87 ? -4.987 10.723 -7.085 1.00 92.88 87 THR A O 1
ATOM 680 N N . ASP A 1 88 ? -6.195 10.826 -5.191 1.00 91.56 88 ASP A N 1
ATOM 681 C CA . ASP A 1 88 ? -5.677 12.125 -4.774 1.00 91.56 88 ASP A CA 1
ATOM 682 C C . ASP A 1 88 ? -4.195 12.000 -4.395 1.00 91.56 88 ASP A C 1
ATOM 684 O O . ASP A 1 88 ? -3.823 11.219 -3.512 1.00 91.56 88 ASP A O 1
ATOM 688 N N . PHE A 1 89 ? -3.344 12.793 -5.048 1.00 92.31 89 PHE A N 1
ATOM 689 C CA . PHE A 1 89 ? -1.913 12.844 -4.763 1.00 92.31 89 PHE A CA 1
ATOM 690 C C . PHE A 1 89 ? -1.629 13.181 -3.292 1.00 92.31 89 PHE A C 1
ATOM 692 O O . PHE A 1 89 ? -0.644 12.697 -2.737 1.00 92.31 89 PHE A O 1
ATOM 699 N N . ALA A 1 90 ? -2.519 13.919 -2.617 1.00 91.62 90 ALA A N 1
ATOM 700 C CA . ALA A 1 90 ? -2.388 14.218 -1.197 1.00 91.62 90 ALA A CA 1
ATOM 701 C C . ALA A 1 90 ? -2.383 12.957 -0.316 1.00 91.62 90 ALA A C 1
ATOM 703 O O . ALA A 1 90 ? -1.698 12.947 0.705 1.00 91.62 90 ALA A O 1
ATOM 704 N N . LEU A 1 91 ? -3.088 11.877 -0.689 1.00 90.44 91 LEU A N 1
ATOM 705 C CA . LEU A 1 91 ? -3.058 10.605 0.056 1.00 90.44 91 LEU A CA 1
ATOM 706 C C . LEU A 1 91 ? -1.673 9.953 0.015 1.00 90.44 91 LEU A C 1
ATOM 708 O O . LEU A 1 91 ? -1.238 9.358 1.002 1.00 90.44 91 LEU A O 1
ATOM 712 N N . ILE A 1 92 ? -0.990 10.103 -1.119 1.00 91.25 92 ILE A N 1
ATOM 713 C CA . ILE A 1 92 ? 0.354 9.578 -1.349 1.00 91.25 92 ILE A CA 1
ATOM 714 C C . ILE A 1 92 ? 1.388 10.458 -0.651 1.00 91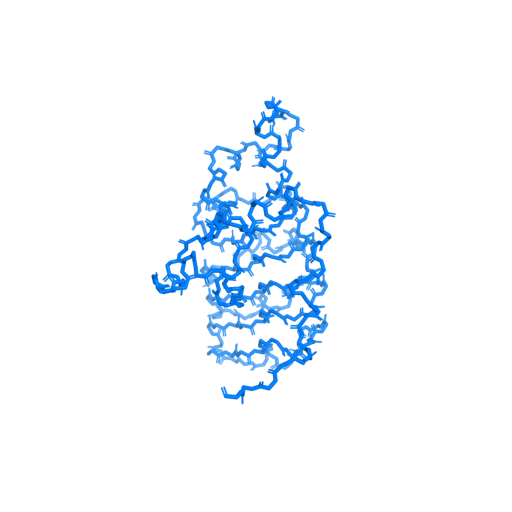.25 92 ILE A C 1
ATOM 716 O O . ILE A 1 92 ? 2.183 9.971 0.145 1.00 91.25 92 ILE A O 1
ATOM 720 N N . GLN A 1 93 ? 1.313 11.773 -0.866 1.00 89.31 93 GLN A N 1
ATOM 721 C CA . GLN A 1 93 ? 2.217 12.751 -0.263 1.00 89.31 93 GLN A CA 1
ATOM 722 C C . GLN A 1 93 ? 2.151 12.750 1.272 1.00 89.31 93 GLN A C 1
ATOM 724 O O . GLN A 1 93 ? 3.160 12.966 1.935 1.00 89.31 93 GLN A O 1
ATOM 729 N N . SER A 1 94 ? 0.971 12.503 1.850 1.00 88.75 94 SER A N 1
ATOM 730 C CA . SER A 1 94 ? 0.784 12.428 3.306 1.00 88.75 94 SER A CA 1
ATOM 731 C C . SER A 1 94 ? 1.098 11.059 3.908 1.00 88.75 94 SER A C 1
ATOM 733 O O . SER A 1 94 ? 0.853 10.870 5.098 1.00 88.75 94 SER A O 1
ATOM 735 N N . GLN A 1 95 ? 1.616 10.107 3.119 1.00 86.31 95 GLN A N 1
ATOM 736 C CA . GLN A 1 95 ? 1.990 8.774 3.602 1.00 86.31 95 GLN A CA 1
ATOM 737 C C . GLN A 1 95 ? 0.822 8.026 4.283 1.00 86.31 95 GLN A C 1
ATOM 739 O O . GLN A 1 95 ? 1.003 7.182 5.164 1.00 86.31 95 GLN A O 1
ATOM 744 N N . ARG A 1 96 ? -0.418 8.326 3.875 1.00 90.62 96 ARG A N 1
ATOM 745 C CA . ARG A 1 96 ? -1.618 7.640 4.381 1.00 90.62 96 ARG A CA 1
ATOM 746 C C . ARG A 1 96 ? -1.866 6.323 3.659 1.00 90.62 96 ARG A C 1
ATOM 748 O O . ARG A 1 96 ? -2.547 5.462 4.204 1.00 90.62 96 ARG A O 1
ATOM 755 N N . LEU A 1 97 ? -1.323 6.169 2.455 1.00 92.94 97 LEU A N 1
ATOM 756 C CA . LEU A 1 97 ? -1.400 4.966 1.636 1.00 92.94 97 LEU A CA 1
ATOM 757 C C . LEU A 1 97 ? 0.018 4.459 1.355 1.00 92.94 97 LEU A C 1
ATOM 759 O O . LEU A 1 97 ? 0.726 5.043 0.538 1.00 92.94 97 LEU A O 1
ATOM 763 N N . GLN A 1 98 ? 0.416 3.390 2.043 1.00 89.25 98 GLN A N 1
ATOM 764 C CA . GLN A 1 98 ? 1.731 2.766 1.901 1.00 89.25 98 GLN A CA 1
ATOM 765 C C . GLN A 1 98 ? 1.670 1.641 0.871 1.00 89.25 98 GLN A C 1
ATOM 767 O O . GLN A 1 98 ? 0.785 0.787 0.931 1.00 89.25 98 GLN A O 1
ATOM 772 N N . ILE A 1 99 ? 2.570 1.679 -0.111 1.00 91.62 99 ILE A N 1
ATOM 773 C CA . ILE A 1 99 ? 2.566 0.786 -1.283 1.00 91.62 99 ILE A CA 1
ATOM 774 C C . ILE A 1 99 ? 3.977 0.293 -1.632 1.00 91.62 99 ILE A C 1
ATOM 776 O O . ILE A 1 99 ? 4.282 0.034 -2.800 1.00 91.62 99 ILE A O 1
ATOM 780 N N . ARG A 1 100 ? 4.876 0.205 -0.652 1.00 84.19 100 ARG A N 1
ATOM 781 C CA . ARG A 1 100 ? 6.284 -0.113 -0.909 1.00 84.19 100 ARG A CA 1
ATOM 782 C C . ARG A 1 100 ? 6.437 -1.573 -1.302 1.00 84.19 100 ARG A C 1
ATOM 784 O O . ARG A 1 100 ? 5.593 -2.417 -1.005 1.00 84.19 100 ARG A O 1
ATOM 791 N N . GLY A 1 101 ? 7.525 -1.884 -2.002 1.00 80.38 101 GLY A N 1
ATOM 792 C CA . GLY A 1 101 ? 7.783 -3.252 -2.464 1.00 80.38 101 GLY A CA 1
ATOM 793 C C . GLY A 1 101 ? 6.683 -3.805 -3.379 1.00 80.38 101 GLY A C 1
ATOM 794 O O . GLY A 1 101 ? 6.459 -5.012 -3.408 1.00 80.38 101 GLY A O 1
ATOM 795 N N . THR A 1 102 ? 5.964 -2.928 -4.087 1.00 86.75 102 THR A N 1
ATOM 796 C CA . THR A 1 102 ? 4.967 -3.313 -5.090 1.00 86.75 102 THR A CA 1
ATOM 797 C C . THR A 1 102 ? 5.579 -3.279 -6.497 1.00 86.75 102 THR A C 1
ATOM 799 O O . THR A 1 102 ? 6.455 -2.449 -6.768 1.00 86.75 102 THR A O 1
ATOM 802 N N . PRO A 1 103 ? 5.087 -4.093 -7.451 1.00 86.50 103 PRO A N 1
ATOM 803 C CA . PRO A 1 103 ? 5.520 -4.024 -8.849 1.00 86.50 103 PRO A CA 1
ATOM 804 C C . PRO A 1 103 ? 5.321 -2.643 -9.495 1.00 86.50 103 PRO A C 1
ATOM 806 O O . PRO A 1 103 ? 6.045 -2.273 -10.422 1.00 86.50 103 PRO A O 1
ATOM 809 N N . MET A 1 104 ? 4.345 -1.862 -9.016 1.00 93.62 104 MET A N 1
ATOM 810 C CA . MET A 1 104 ? 4.193 -0.454 -9.378 1.00 93.62 104 MET A CA 1
ATOM 811 C C . MET A 1 104 ? 5.464 0.333 -9.046 1.00 93.62 104 MET A C 1
ATOM 813 O O . MET A 1 104 ? 6.004 1.003 -9.923 1.00 93.62 104 MET A O 1
ATOM 817 N N . CYS A 1 105 ? 5.962 0.228 -7.814 1.00 88.12 105 CYS A N 1
ATOM 818 C CA . CYS A 1 105 ? 7.180 0.906 -7.382 1.00 88.12 105 CYS A CA 1
ATOM 819 C C . CYS A 1 105 ? 8.407 0.480 -8.198 1.00 88.12 105 CYS A C 1
ATOM 821 O O . CYS A 1 105 ? 9.154 1.346 -8.656 1.00 88.12 105 CYS A O 1
ATOM 823 N N . ASP A 1 106 ? 8.573 -0.816 -8.479 1.00 84.25 106 ASP A N 1
ATOM 824 C CA . ASP A 1 106 ? 9.664 -1.309 -9.335 1.00 84.25 106 ASP A CA 1
ATOM 825 C C . ASP A 1 106 ? 9.621 -0.679 -10.732 1.00 84.25 106 ASP A C 1
ATOM 827 O O . ASP A 1 106 ? 10.637 -0.227 -11.275 1.00 84.25 106 ASP A O 1
ATOM 831 N N . ARG A 1 107 ? 8.419 -0.595 -11.315 1.00 92.06 107 ARG A N 1
ATOM 832 C CA . ARG A 1 107 ? 8.205 0.037 -12.618 1.00 92.06 107 ARG A CA 1
ATOM 833 C C . ARG A 1 107 ? 8.508 1.535 -12.581 1.00 92.06 107 ARG A C 1
ATOM 835 O O . ARG A 1 107 ? 9.119 2.038 -13.525 1.00 92.06 107 ARG A O 1
ATOM 842 N N . LEU A 1 108 ? 8.117 2.245 -11.522 1.00 92.50 108 LEU A N 1
ATOM 843 C CA . LEU A 1 108 ? 8.395 3.676 -11.366 1.00 92.50 108 LEU A CA 1
ATOM 844 C C . LEU A 1 108 ? 9.893 3.949 -11.189 1.00 92.50 108 LEU A C 1
ATOM 846 O O . LEU A 1 108 ? 10.431 4.818 -11.876 1.00 92.50 108 LEU A O 1
ATOM 850 N N . TYR A 1 109 ? 10.594 3.158 -10.371 1.00 84.62 109 TYR A N 1
ATOM 851 C CA . TYR A 1 109 ? 12.053 3.225 -10.252 1.00 84.62 109 TYR A CA 1
ATOM 852 C C . TYR A 1 109 ? 12.748 2.970 -11.594 1.00 84.62 109 TYR A C 1
ATOM 854 O O . TYR A 1 109 ? 13.671 3.700 -11.970 1.00 84.62 109 TYR A O 1
ATOM 862 N N . ALA A 1 110 ? 12.294 1.972 -12.356 1.00 84.31 110 ALA A N 1
ATOM 863 C CA . ALA A 1 110 ? 12.834 1.690 -13.682 1.00 84.31 110 ALA A CA 1
ATOM 864 C C . ALA A 1 110 ? 12.591 2.846 -14.670 1.00 84.31 110 ALA A C 1
ATOM 866 O O . ALA A 1 110 ? 13.498 3.204 -15.427 1.00 84.31 110 ALA A O 1
ATOM 867 N N . ALA A 1 111 ? 11.400 3.449 -14.652 1.00 88.75 111 ALA A N 1
ATOM 868 C CA . ALA A 1 111 ? 11.055 4.585 -15.502 1.00 88.75 111 ALA A CA 1
ATOM 869 C C . ALA A 1 111 ? 11.874 5.839 -15.154 1.00 88.75 111 ALA A C 1
ATOM 871 O O . ALA A 1 111 ? 12.375 6.509 -16.061 1.00 88.75 111 ALA A O 1
ATOM 872 N N . ALA A 1 112 ? 12.072 6.116 -13.862 1.00 87.62 112 ALA A N 1
ATOM 873 C CA . ALA A 1 112 ? 12.898 7.220 -13.383 1.00 87.62 112 ALA A CA 1
ATOM 874 C C . ALA A 1 112 ? 14.360 7.071 -13.838 1.00 87.62 112 ALA A C 1
ATOM 876 O O . ALA A 1 112 ? 14.926 7.995 -14.419 1.00 87.62 112 ALA A O 1
ATOM 877 N N . ARG A 1 113 ? 14.952 5.876 -13.680 1.00 85.31 113 ARG A N 1
ATOM 878 C CA . ARG A 1 113 ? 16.341 5.591 -14.099 1.00 85.31 113 ARG A CA 1
ATOM 879 C C . ARG A 1 113 ? 16.558 5.682 -15.608 1.00 85.31 113 ARG A C 1
ATOM 881 O O . ARG A 1 113 ? 17.638 6.057 -16.050 1.00 85.31 113 ARG A O 1
ATOM 888 N N . LYS A 1 114 ? 15.552 5.316 -16.404 1.00 86.00 114 LYS A N 1
ATOM 889 C CA . LYS A 1 114 ? 15.618 5.352 -17.874 1.00 86.00 114 LYS A CA 1
ATOM 890 C C . LYS A 1 114 ? 15.219 6.708 -18.468 1.00 86.00 114 LYS A C 1
ATOM 892 O O . LYS A 1 114 ? 15.123 6.806 -19.687 1.00 86.00 114 LYS A O 1
ATOM 897 N N . TYR A 1 115 ? 14.964 7.730 -17.643 1.00 85.19 115 TYR A N 1
ATOM 898 C CA . TYR A 1 115 ? 14.443 9.037 -18.071 1.00 85.19 115 TYR A CA 1
ATOM 899 C C . TYR A 1 115 ? 13.124 8.945 -18.871 1.00 85.19 115 TYR A C 1
ATOM 901 O O . TYR A 1 115 ? 12.838 9.778 -19.726 1.00 85.19 115 TYR A O 1
ATOM 909 N N . GLN A 1 116 ? 12.292 7.936 -18.588 1.00 89.00 116 GLN A N 1
ATOM 910 C CA . GLN A 1 116 ? 11.026 7.662 -19.288 1.00 89.00 116 GLN A CA 1
ATOM 911 C C . GLN A 1 116 ? 9.793 8.211 -18.549 1.00 89.00 116 GLN A C 1
ATOM 913 O O . GLN A 1 116 ? 8.663 7.823 -18.842 1.00 89.00 116 GLN A O 1
ATOM 918 N N . VAL A 1 117 ? 9.985 9.140 -17.608 1.00 90.75 117 VAL A N 1
ATOM 919 C CA . VAL A 1 117 ? 8.922 9.679 -16.738 1.00 90.75 117 VAL A CA 1
ATOM 920 C C . VAL A 1 117 ? 7.765 10.283 -17.541 1.00 90.75 117 VAL A C 1
ATOM 922 O O . VAL A 1 117 ? 6.611 10.054 -17.208 1.00 90.75 117 VAL A O 1
ATOM 925 N N . ALA A 1 118 ? 8.048 10.961 -18.658 1.00 91.94 118 ALA A N 1
ATOM 926 C CA . ALA A 1 118 ? 7.028 11.587 -19.507 1.00 91.94 118 ALA A CA 1
ATOM 927 C C . ALA A 1 118 ? 6.027 10.599 -20.146 1.00 91.94 118 ALA A C 1
ATOM 929 O O . ALA A 1 118 ? 4.989 11.022 -20.647 1.00 91.94 118 ALA A O 1
ATOM 930 N N . THR A 1 119 ? 6.331 9.296 -20.148 1.00 92.31 119 THR A N 1
ATOM 931 C CA . THR A 1 119 ? 5.435 8.247 -20.672 1.00 92.31 119 THR A CA 1
ATOM 932 C C . THR A 1 119 ? 4.457 7.711 -19.627 1.00 92.31 119 THR A C 1
ATOM 934 O O . THR A 1 119 ? 3.527 6.983 -19.972 1.00 92.31 119 THR A O 1
ATOM 937 N N . LEU A 1 120 ? 4.659 8.060 -18.355 1.00 93.75 120 LEU A N 1
ATOM 938 C CA . LEU A 1 120 ? 3.822 7.612 -17.250 1.00 93.75 120 LEU A CA 1
ATOM 939 C C . LEU A 1 120 ? 2.504 8.407 -17.193 1.00 93.75 120 LEU A C 1
ATOM 941 O O . LEU A 1 120 ? 2.459 9.558 -17.633 1.00 93.75 120 LEU A O 1
ATOM 945 N N . PRO A 1 121 ? 1.431 7.846 -16.610 1.00 93.38 121 PRO A N 1
ATOM 946 C CA . PRO A 1 121 ? 0.231 8.595 -16.246 1.00 93.38 121 PRO A CA 1
ATOM 947 C C . PRO A 1 121 ? 0.536 9.825 -15.367 1.00 93.38 121 PRO A C 1
ATOM 949 O O . PRO A 1 121 ? 1.488 9.783 -14.586 1.00 93.38 121 PRO A O 1
ATOM 952 N N . PRO A 1 122 ? -0.284 10.896 -15.407 1.00 93.44 122 PRO A N 1
ATOM 953 C CA . PRO A 1 122 ? -0.013 12.141 -14.677 1.00 93.44 122 PRO A CA 1
ATOM 954 C C . PRO A 1 122 ? 0.244 11.959 -13.175 1.00 93.44 122 PRO A C 1
ATOM 956 O O . PRO A 1 122 ? 1.199 12.523 -12.649 1.00 93.44 122 PRO A O 1
ATOM 959 N N . LEU A 1 123 ? -0.558 11.130 -12.499 1.00 93.62 123 LEU A N 1
ATOM 960 C CA . LEU A 1 123 ? -0.367 10.821 -11.079 1.00 93.62 123 LEU A CA 1
ATOM 961 C C . LEU A 1 123 ? 1.004 10.180 -10.823 1.00 93.62 123 LEU A C 1
ATOM 963 O O . LEU A 1 123 ? 1.716 10.558 -9.901 1.00 93.62 123 LEU A O 1
ATOM 967 N N . GLU A 1 124 ? 1.405 9.231 -11.662 1.00 95.25 124 GLU A N 1
ATOM 968 C CA . GLU A 1 124 ? 2.689 8.544 -11.525 1.00 95.25 124 GLU A CA 1
ATOM 969 C C . GLU A 1 124 ? 3.875 9.472 -11.785 1.00 95.25 124 GLU A C 1
ATOM 971 O O . GLU A 1 124 ? 4.892 9.362 -11.106 1.00 95.25 124 GLU A O 1
ATOM 976 N N . GLN A 1 125 ? 3.737 10.431 -12.706 1.00 94.75 125 GLN A N 1
ATOM 977 C CA . GLN A 1 125 ? 4.742 11.480 -12.896 1.00 94.75 125 GLN A CA 1
ATOM 978 C C . GLN A 1 125 ? 4.939 12.307 -11.620 1.00 94.75 125 GLN A C 1
ATOM 980 O O . GLN A 1 125 ? 6.073 12.634 -11.277 1.00 94.75 125 GLN A O 1
ATOM 985 N N . GLN A 1 126 ? 3.855 12.615 -10.900 1.00 94.38 126 GLN A N 1
ATOM 986 C CA . GLN A 1 126 ? 3.932 13.314 -9.614 1.00 94.38 126 GLN A CA 1
ATOM 987 C C . GLN A 1 126 ? 4.599 12.443 -8.542 1.00 94.38 126 GLN A C 1
ATOM 989 O O . GLN A 1 126 ? 5.464 12.930 -7.818 1.00 94.38 126 GLN A O 1
ATOM 994 N N . ILE A 1 127 ? 4.254 11.150 -8.479 1.00 94.19 127 ILE A N 1
ATOM 995 C CA . ILE A 1 127 ? 4.858 10.193 -7.536 1.00 94.19 127 ILE A CA 1
ATOM 996 C C . ILE A 1 127 ? 6.367 10.086 -7.753 1.00 94.19 127 ILE A C 1
ATOM 998 O O . ILE A 1 127 ? 7.108 10.040 -6.779 1.00 94.19 127 ILE A O 1
ATOM 1002 N N . VAL A 1 128 ? 6.847 10.119 -9.002 1.00 93.38 128 VAL A N 1
ATOM 1003 C CA . VAL A 1 128 ? 8.292 10.081 -9.289 1.00 93.38 128 VAL A CA 1
ATOM 1004 C C . VAL A 1 128 ? 9.057 11.233 -8.614 1.00 93.38 128 VAL A C 1
ATOM 1006 O O . VAL A 1 128 ? 10.217 11.055 -8.252 1.00 93.38 128 VAL A O 1
ATOM 1009 N N . GLY A 1 129 ? 8.425 12.390 -8.387 1.00 89.06 129 GLY A N 1
ATOM 1010 C CA . GLY A 1 129 ? 9.044 13.516 -7.676 1.00 89.06 129 GLY A CA 1
ATOM 1011 C C . GLY A 1 129 ? 9.278 13.280 -6.177 1.00 89.06 129 GLY A C 1
ATOM 1012 O O . GLY A 1 129 ? 10.116 13.955 -5.588 1.00 89.06 129 GLY A O 1
ATOM 1013 N N . ILE A 1 130 ? 8.567 12.322 -5.580 1.00 87.94 130 ILE A N 1
ATOM 1014 C CA . ILE A 1 130 ? 8.671 11.908 -4.170 1.00 87.94 130 ILE A CA 1
ATOM 1015 C C . ILE A 1 130 ? 8.887 10.391 -4.069 1.00 87.94 130 ILE A C 1
ATOM 1017 O O . ILE A 1 130 ? 8.413 9.738 -3.143 1.00 87.94 130 ILE A O 1
ATOM 1021 N N . LEU A 1 131 ? 9.554 9.809 -5.072 1.00 84.75 131 LEU A N 1
ATOM 1022 C CA . LEU A 1 131 ? 9.570 8.361 -5.268 1.00 84.75 131 LEU A CA 1
ATOM 1023 C C . LEU A 1 131 ? 10.145 7.619 -4.066 1.00 84.75 131 LEU A C 1
ATOM 1025 O O . LEU A 1 131 ? 9.607 6.588 -3.682 1.00 84.75 131 LEU A O 1
ATOM 1029 N N . ASP A 1 132 ? 11.197 8.155 -3.456 1.00 78.25 132 ASP A N 1
ATOM 1030 C CA . ASP A 1 132 ? 11.811 7.528 -2.291 1.00 78.25 132 ASP A CA 1
ATOM 1031 C C . ASP A 1 132 ? 10.886 7.578 -1.068 1.00 78.25 132 ASP A C 1
ATOM 1033 O O . ASP A 1 132 ? 10.760 6.583 -0.371 1.00 78.25 132 ASP A O 1
ATOM 1037 N N . ASP A 1 133 ? 10.117 8.646 -0.858 1.00 81.00 133 ASP A N 1
ATOM 1038 C CA . ASP A 1 133 ? 9.184 8.714 0.277 1.00 81.00 133 ASP A CA 1
ATOM 1039 C C . ASP A 1 133 ? 8.012 7.723 0.151 1.00 81.00 133 ASP A C 1
ATOM 1041 O O . ASP A 1 133 ? 7.422 7.321 1.154 1.00 81.00 133 ASP A O 1
ATOM 1045 N N . VAL A 1 134 ? 7.657 7.348 -1.083 1.00 87.44 134 VAL A N 1
ATOM 1046 C CA . VAL A 1 134 ? 6.490 6.505 -1.401 1.00 87.44 134 VAL A CA 1
ATOM 1047 C C . VAL A 1 134 ? 6.868 5.042 -1.602 1.00 87.44 134 VAL A C 1
ATOM 1049 O O . VAL A 1 134 ? 6.144 4.140 -1.185 1.00 87.44 134 VAL A O 1
ATOM 1052 N N . CYS A 1 135 ? 7.976 4.809 -2.298 1.00 84.00 135 CYS A N 1
ATOM 1053 C CA . CYS A 1 135 ? 8.381 3.504 -2.798 1.00 84.00 135 CYS A CA 1
ATOM 1054 C C . CYS A 1 135 ? 9.677 2.996 -2.182 1.00 84.00 135 CYS A C 1
ATOM 1056 O O . CYS A 1 135 ? 9.943 1.796 -2.316 1.00 84.00 135 CYS A O 1
ATOM 1058 N N . S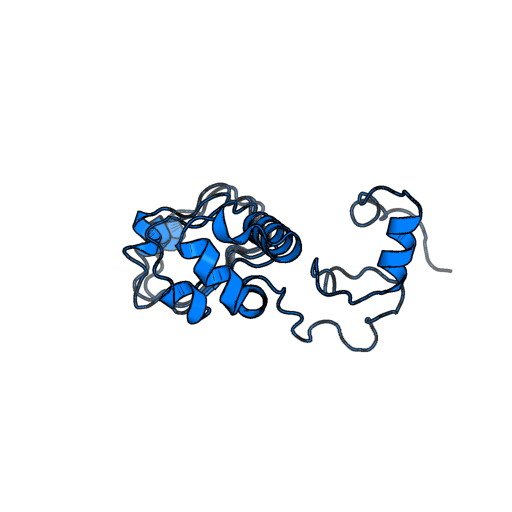ER A 1 136 ? 10.468 3.847 -1.511 1.00 72.62 136 SER A N 1
ATOM 1059 C CA . SER A 1 136 ? 11.595 3.321 -0.752 1.00 72.62 136 SER A CA 1
ATOM 1060 C C . SER A 1 136 ? 11.019 2.419 0.326 1.00 72.62 136 SER A C 1
ATOM 1062 O O . SER A 1 136 ? 10.086 2.824 1.027 1.00 72.62 136 SER A O 1
ATO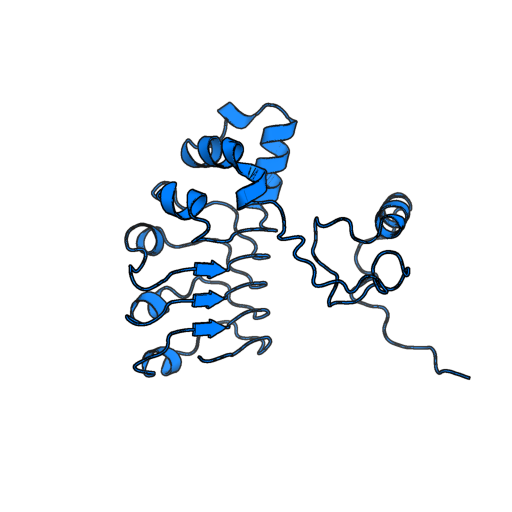M 1064 N N . PRO A 1 137 ? 11.545 1.199 0.482 1.00 56.56 137 PRO A N 1
ATOM 1065 C CA . PRO A 1 137 ? 11.207 0.415 1.648 1.00 56.56 137 PRO A CA 1
ATOM 1066 C C . PRO A 1 137 ? 11.533 1.247 2.893 1.00 56.56 137 PRO A C 1
ATOM 1068 O O . PRO A 1 137 ? 12.566 1.926 2.940 1.00 56.56 137 PRO A O 1
ATOM 1071 N N . ASP A 1 138 ? 10.646 1.212 3.889 1.00 51.19 138 ASP A N 1
ATOM 1072 C CA . ASP A 1 138 ? 10.968 1.715 5.217 1.00 51.19 138 ASP A CA 1
ATOM 1073 C C . ASP A 1 138 ? 12.070 0.804 5.751 1.00 51.19 138 ASP A C 1
ATOM 1075 O O . ASP A 1 138 ? 11.812 -0.203 6.409 1.00 51.19 138 ASP A O 1
ATOM 1079 N N . CYS A 1 139 ? 13.322 1.173 5.495 1.00 48.19 139 CYS A N 1
ATOM 1080 C CA . CYS A 1 139 ? 14.490 0.630 6.178 1.00 48.19 139 CYS A CA 1
ATOM 1081 C C . CYS A 1 139 ? 14.524 1.189 7.603 1.00 48.19 139 CYS A C 1
ATOM 1083 O O . CYS A 1 139 ? 15.506 1.759 8.070 1.00 48.19 139 CYS A O 1
ATOM 1085 N N . SER A 1 140 ? 13.385 1.089 8.279 1.00 38.16 140 SER A N 1
ATOM 1086 C CA . SER A 1 140 ? 13.222 1.409 9.674 1.00 38.16 140 SER A CA 1
ATOM 1087 C C . SER A 1 140 ? 13.920 0.318 10.481 1.00 38.16 140 SER A C 1
ATOM 1089 O O . SER A 1 140 ? 14.012 -0.847 10.093 1.00 38.16 140 SER A O 1
ATOM 1091 N N . VAL A 1 141 ? 14.540 0.757 11.568 1.00 42.66 141 VAL A N 1
ATOM 1092 C CA . VAL A 1 141 ? 15.633 0.088 12.275 1.00 42.66 141 VAL A CA 1
ATOM 1093 C C . VAL A 1 141 ? 15.099 -1.094 13.097 1.00 42.66 141 VAL A C 1
ATOM 1095 O O . VAL A 1 141 ? 15.029 -1.039 14.317 1.00 42.66 141 VAL A O 1
ATOM 1098 N N . GLY A 1 142 ? 14.648 -2.154 12.428 1.00 39.06 142 GLY A N 1
ATOM 1099 C CA . GLY A 1 142 ? 14.213 -3.412 13.046 1.00 39.06 142 GLY A CA 1
ATOM 1100 C C . GLY A 1 142 ? 15.314 -4.472 13.078 1.00 39.06 142 GLY A C 1
ATOM 1101 O O . GLY A 1 142 ? 15.318 -5.347 13.945 1.00 39.06 142 GLY A O 1
ATOM 1102 N N . CYS A 1 143 ? 16.296 -4.370 12.179 1.00 48.78 143 CYS A N 1
ATOM 1103 C CA . CYS A 1 143 ? 17.453 -5.248 12.203 1.00 48.78 143 CYS A CA 1
ATOM 1104 C C . CYS A 1 143 ? 18.414 -4.767 13.294 1.00 48.78 143 CYS A C 1
ATOM 1106 O O . CYS A 1 143 ? 19.138 -3.784 13.130 1.00 48.78 143 CYS A O 1
ATOM 1108 N N . HIS A 1 144 ? 18.381 -5.431 14.451 1.00 45.75 144 HIS A N 1
ATOM 1109 C CA . HIS A 1 144 ? 19.330 -5.174 15.533 1.00 45.75 144 HIS A CA 1
ATOM 1110 C C . HIS A 1 144 ? 20.755 -5.206 14.960 1.00 45.75 144 HIS A C 1
ATOM 1112 O O . HIS A 1 144 ? 21.083 -6.117 14.207 1.00 45.75 144 HIS A O 1
ATOM 1118 N N . ALA A 1 145 ? 21.636 -4.282 15.357 1.00 44.81 145 ALA A N 1
ATOM 1119 C CA . ALA A 1 145 ? 22.979 -4.124 14.771 1.00 44.81 145 ALA A CA 1
ATOM 1120 C C . ALA A 1 145 ? 23.865 -5.394 14.771 1.00 44.81 145 ALA A C 1
ATOM 1122 O O . ALA A 1 145 ? 24.875 -5.440 14.083 1.00 44.81 145 ALA A O 1
ATOM 1123 N N . ARG A 1 146 ? 23.484 -6.434 15.528 1.00 47.06 146 ARG A N 1
ATOM 1124 C CA . ARG A 1 146 ? 24.161 -7.742 15.574 1.00 47.06 146 ARG A CA 1
ATOM 1125 C C . ARG A 1 146 ? 23.799 -8.663 14.401 1.00 47.06 146 ARG A C 1
ATOM 1127 O O . ARG A 1 146 ? 24.468 -9.666 14.193 1.00 47.06 146 ARG A O 1
ATOM 1134 N N . PHE A 1 147 ? 22.705 -8.354 13.713 1.00 48.00 147 PHE A N 1
ATOM 1135 C CA . PHE A 1 147 ? 22.138 -9.131 12.615 1.00 48.00 147 PHE A CA 1
ATOM 1136 C C . PHE A 1 147 ? 22.455 -8.519 11.245 1.00 48.00 147 PHE A C 1
ATOM 1138 O O . PHE A 1 147 ? 22.361 -9.194 10.230 1.00 48.00 147 PHE A O 1
ATOM 1145 N N . VAL A 1 148 ? 22.890 -7.257 11.208 1.00 45.16 148 VAL A N 1
ATOM 1146 C CA . VAL A 1 148 ? 23.339 -6.596 9.978 1.00 45.16 148 VAL A CA 1
ATOM 1147 C C . VAL A 1 148 ? 24.718 -7.146 9.589 1.00 45.16 148 VAL A C 1
ATOM 1149 O O . VAL A 1 148 ? 25.675 -7.000 10.349 1.00 45.16 148 VAL A O 1
ATOM 1152 N N . GLY A 1 149 ? 24.829 -7.786 8.420 1.00 46.81 149 GLY A N 1
ATOM 1153 C CA . GLY A 1 149 ? 26.091 -8.330 7.894 1.00 46.81 149 GLY A CA 1
ATOM 1154 C C . GLY A 1 149 ? 26.611 -9.599 8.585 1.00 46.81 149 GLY A C 1
ATOM 1155 O O . GLY A 1 149 ? 27.793 -9.928 8.450 1.00 46.81 149 GLY A O 1
ATOM 1156 N N . ASN A 1 150 ? 25.764 -10.314 9.338 1.00 45.34 150 ASN A N 1
ATOM 1157 C CA . ASN A 1 150 ? 26.154 -11.535 10.054 1.00 45.34 150 ASN A CA 1
ATOM 1158 C C . ASN A 1 150 ? 26.086 -12.810 9.192 1.00 45.34 150 ASN A C 1
ATOM 1160 O O . ASN A 1 150 ? 26.331 -13.896 9.715 1.00 45.34 150 ASN A O 1
ATOM 1164 N N . THR A 1 151 ? 25.786 -12.691 7.891 1.00 50.69 151 THR A N 1
ATOM 1165 C CA . THR A 1 151 ? 25.660 -13.788 6.910 1.00 50.69 151 THR A CA 1
ATOM 1166 C C . THR A 1 151 ? 24.504 -14.764 7.147 1.00 50.69 151 THR A C 1
ATOM 1168 O O . THR A 1 151 ? 24.392 -15.762 6.436 1.00 50.69 151 THR A O 1
ATOM 1171 N N . VAL A 1 152 ? 23.626 -14.485 8.114 1.00 49.84 152 VAL A N 1
ATOM 1172 C CA . VAL A 1 152 ? 22.444 -15.294 8.420 1.00 49.84 152 VAL A CA 1
ATOM 1173 C C . VAL A 1 152 ? 21.204 -14.553 7.932 1.00 49.84 152 VAL A C 1
ATOM 1175 O O . VAL A 1 152 ? 20.891 -13.456 8.387 1.00 49.84 152 VAL A O 1
ATOM 1178 N N . CYS A 1 153 ? 20.470 -15.167 7.005 1.00 47.62 153 CYS A N 1
ATOM 1179 C CA . CYS A 1 153 ? 19.205 -14.625 6.520 1.00 47.62 153 CYS A CA 1
ATOM 1180 C C . CYS A 1 153 ? 18.122 -14.803 7.593 1.00 47.62 153 CYS A C 1
ATOM 1182 O O . CYS A 1 153 ? 17.554 -15.883 7.738 1.00 47.62 153 CYS A O 1
ATOM 1184 N N . GLU A 1 154 ? 17.834 -13.748 8.353 1.00 50.22 154 GLU A N 1
ATOM 1185 C CA . GLU A 1 154 ? 16.752 -13.755 9.338 1.00 50.22 154 GLU A CA 1
ATOM 1186 C C . GLU A 1 154 ? 15.487 -13.114 8.771 1.00 50.22 154 GLU A C 1
ATOM 1188 O O . GLU A 1 154 ? 15.521 -11.997 8.254 1.00 50.22 154 GLU A O 1
ATOM 1193 N N . SER A 1 155 ? 14.341 -13.779 8.936 1.00 49.12 155 SER A N 1
ATOM 1194 C CA . SER A 1 155 ? 13.036 -13.295 8.459 1.00 49.12 155 SER A CA 1
ATOM 1195 C C . SER A 1 155 ? 12.644 -11.924 9.012 1.00 49.12 155 SER A C 1
ATOM 1197 O O . SER A 1 155 ? 11.838 -11.229 8.407 1.00 49.12 155 SER A O 1
ATOM 1199 N N . VAL A 1 156 ? 13.232 -11.524 10.143 1.00 45.59 156 VAL A N 1
ATOM 1200 C CA . VAL A 1 156 ? 13.035 -10.216 10.787 1.00 45.59 156 VAL A CA 1
ATOM 1201 C C . VAL A 1 156 ? 13.803 -9.092 10.067 1.00 45.59 156 VAL A C 1
ATOM 1203 O O . VAL A 1 156 ? 13.418 -7.932 10.172 1.00 45.59 156 VAL A O 1
ATOM 1206 N N . CYS A 1 157 ? 14.856 -9.419 9.307 1.00 48.94 157 CYS A N 1
ATOM 1207 C CA . CYS A 1 157 ? 15.680 -8.468 8.545 1.00 48.94 157 CYS A CA 1
ATOM 1208 C C . CYS A 1 157 ? 15.464 -8.550 7.018 1.00 48.94 157 CYS A C 1
ATOM 1210 O O . CYS A 1 157 ? 16.119 -7.827 6.263 1.00 48.94 157 CYS A O 1
ATOM 1212 N N . LEU A 1 158 ? 14.555 -9.407 6.538 1.00 50.25 158 LEU A N 1
ATOM 1213 C CA . LEU A 1 158 ? 14.234 -9.547 5.115 1.00 50.25 158 LEU A CA 1
ATOM 1214 C C . LEU A 1 158 ? 13.243 -8.461 4.667 1.00 50.25 158 LEU A C 1
ATOM 1216 O O . LEU A 1 158 ? 12.052 -8.717 4.516 1.00 50.25 158 LEU A O 1
ATOM 1220 N N . VAL A 1 159 ? 13.748 -7.250 4.417 1.00 47.81 159 VAL A N 1
ATOM 1221 C CA . VAL A 1 159 ? 13.013 -6.212 3.673 1.00 47.81 159 VAL A CA 1
ATOM 1222 C C . VAL A 1 159 ? 13.612 -6.106 2.266 1.00 47.81 159 VAL A C 1
ATOM 1224 O O . VAL A 1 159 ? 14.713 -5.561 2.110 1.00 47.81 159 VAL A O 1
ATOM 1227 N N . PRO A 1 160 ? 12.937 -6.642 1.228 1.00 41.94 160 PRO A N 1
ATOM 1228 C CA . PRO A 1 160 ? 13.381 -6.510 -0.155 1.00 41.94 160 PRO A CA 1
ATOM 1229 C C . PRO A 1 160 ? 13.600 -5.031 -0.506 1.00 41.94 160 PRO A C 1
ATOM 1231 O O . PRO A 1 160 ? 12.685 -4.220 -0.404 1.00 41.94 160 PRO A O 1
ATOM 1234 N N . GLY A 1 161 ? 14.837 -4.677 -0.872 1.00 45.59 161 GLY A N 1
ATOM 1235 C CA . GLY A 1 161 ? 15.240 -3.307 -1.217 1.00 45.59 161 GLY A CA 1
ATOM 1236 C C . GLY A 1 161 ? 16.044 -2.544 -0.152 1.00 45.59 161 GLY A C 1
ATOM 1237 O O . GLY A 1 161 ? 16.610 -1.509 -0.486 1.00 45.59 161 GLY A O 1
ATOM 1238 N N . CYS A 1 162 ? 16.189 -3.054 1.080 1.00 50.88 162 CYS A N 1
ATOM 1239 C CA . CYS A 1 162 ? 16.907 -2.337 2.149 1.00 50.88 162 CYS A CA 1
ATOM 1240 C C . CYS A 1 162 ? 18.417 -2.614 2.296 1.00 50.88 162 CYS A C 1
ATOM 1242 O O . CYS A 1 162 ? 19.053 -2.056 3.183 1.00 50.88 162 CYS A O 1
ATOM 1244 N N . ASN A 1 163 ? 19.019 -3.441 1.436 1.00 50.19 163 ASN A N 1
ATOM 1245 C CA . ASN A 1 163 ? 20.472 -3.682 1.372 1.00 50.19 163 ASN A CA 1
ATOM 1246 C C . ASN A 1 163 ? 21.173 -3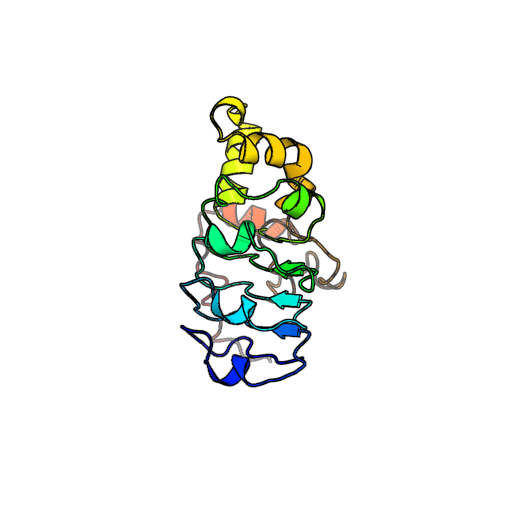.931 2.736 1.00 50.19 163 ASN A C 1
ATOM 1248 O O . ASN A 1 163 ? 22.292 -3.469 2.956 1.00 50.19 163 ASN A O 1
ATOM 1252 N N . PHE A 1 164 ? 20.527 -4.658 3.658 1.00 50.38 164 PHE A N 1
ATOM 1253 C CA . PHE A 1 164 ? 21.070 -4.959 4.995 1.00 50.38 164 PHE A CA 1
ATOM 1254 C C . PHE A 1 164 ? 22.129 -6.077 5.021 1.00 50.38 164 PHE A C 1
ATOM 1256 O O . PHE A 1 164 ? 22.707 -6.343 6.075 1.00 50.38 164 PHE A O 1
ATOM 1263 N N . ASP A 1 165 ? 22.421 -6.708 3.881 1.00 44.44 165 ASP A N 1
ATOM 1264 C CA . ASP A 1 165 ? 23.533 -7.649 3.762 1.00 44.44 165 ASP A CA 1
ATOM 1265 C C . ASP A 1 165 ? 24.191 -7.526 2.381 1.00 44.44 165 ASP A C 1
ATOM 1267 O O . ASP A 1 165 ? 23.707 -8.036 1.369 1.00 44.44 165 ASP A O 1
ATOM 1271 N N . THR A 1 166 ? 25.311 -6.811 2.318 1.00 43.03 166 THR A N 1
ATOM 1272 C CA . THR A 1 166 ? 26.084 -6.621 1.083 1.00 43.03 166 THR A CA 1
ATOM 1273 C C . THR A 1 166 ? 26.665 -7.934 0.548 1.00 43.03 166 THR A C 1
ATOM 1275 O O . THR A 1 166 ? 26.949 -8.024 -0.645 1.00 43.03 166 THR A O 1
ATOM 1278 N N . LYS A 1 167 ? 26.760 -8.990 1.371 1.00 41.75 167 LYS A N 1
ATOM 1279 C CA . LYS A 1 167 ? 27.192 -10.327 0.929 1.00 41.75 167 LYS A CA 1
ATOM 1280 C C . LYS A 1 167 ? 26.102 -11.133 0.216 1.00 41.75 167 LYS A C 1
ATOM 1282 O O . LYS A 1 167 ? 26.430 -11.991 -0.600 1.00 41.75 167 LYS A O 1
ATOM 1287 N N . ALA A 1 168 ? 24.820 -10.832 0.431 1.00 40.50 168 ALA A N 1
ATOM 1288 C CA . ALA A 1 168 ? 23.741 -11.423 -0.367 1.00 40.50 168 ALA A CA 1
ATOM 1289 C C . ALA A 1 168 ? 23.773 -10.918 -1.824 1.00 40.50 168 ALA A C 1
ATOM 1291 O O . ALA A 1 168 ? 23.477 -11.670 -2.752 1.00 40.50 168 ALA A O 1
ATOM 1292 N N . ALA A 1 169 ? 24.217 -9.675 -2.045 1.00 38.16 169 ALA A N 1
ATOM 1293 C CA . ALA A 1 169 ? 24.411 -9.120 -3.385 1.00 38.16 169 ALA A CA 1
ATOM 1294 C C . ALA A 1 169 ? 25.581 -9.785 -4.143 1.00 38.16 169 ALA A C 1
ATOM 1296 O O . ALA A 1 169 ? 25.488 -9.976 -5.356 1.00 38.16 169 ALA A O 1
ATOM 1297 N N . GLU A 1 170 ? 26.644 -10.205 -3.444 1.00 41.56 170 GLU A N 1
ATOM 1298 C CA . GLU A 1 170 ? 27.727 -11.018 -4.029 1.00 41.56 170 GLU A CA 1
ATOM 1299 C C . GLU A 1 170 ? 27.252 -12.439 -4.397 1.00 41.56 170 GLU A C 1
ATOM 1301 O O . GLU A 1 170 ? 27.715 -13.004 -5.387 1.00 41.56 170 GLU A O 1
ATOM 1306 N N . PHE A 1 171 ? 26.273 -12.996 -3.673 1.00 39.97 171 PHE A N 1
ATOM 1307 C CA . PHE A 1 171 ? 25.693 -14.312 -3.971 1.00 39.97 171 PHE A CA 1
ATOM 1308 C C . PHE A 1 171 ? 24.803 -14.301 -5.227 1.00 39.97 171 PHE A C 1
ATOM 1310 O O . PHE A 1 171 ? 24.882 -15.214 -6.048 1.00 39.97 171 PHE A O 1
ATOM 1317 N N . VAL A 1 172 ? 24.030 -13.234 -5.466 1.00 41.31 172 VAL A N 1
ATOM 1318 C CA . VAL A 1 172 ? 23.218 -13.079 -6.695 1.00 41.31 172 VAL A CA 1
ATOM 1319 C C . VAL A 1 172 ? 24.096 -12.987 -7.955 1.00 41.31 172 VAL A C 1
ATOM 1321 O O . VAL A 1 172 ? 23.695 -13.446 -9.025 1.00 41.31 172 VAL A O 1
ATOM 1324 N N . ALA A 1 173 ? 25.332 -12.490 -7.836 1.00 39.81 173 ALA A N 1
ATOM 1325 C CA . ALA A 1 173 ? 26.302 -12.484 -8.934 1.00 39.81 173 ALA A CA 1
ATOM 1326 C C . ALA A 1 173 ? 26.826 -13.889 -9.317 1.00 39.81 173 ALA A C 1
ATOM 1328 O O . ALA A 1 173 ? 27.464 -14.033 -10.360 1.00 39.81 173 ALA A O 1
ATOM 1329 N N . SER A 1 174 ? 26.542 -14.924 -8.515 1.00 45.12 174 SER A N 1
ATOM 1330 C CA . SER A 1 174 ? 26.994 -16.308 -8.740 1.00 45.12 174 SER A CA 1
ATOM 1331 C C . SER A 1 174 ? 25.992 -17.204 -9.485 1.00 45.12 174 SER A C 1
ATOM 1333 O O . SER A 1 174 ? 26.301 -18.358 -9.779 1.00 45.12 174 SER A O 1
ATOM 1335 N N . GLY A 1 175 ? 24.819 -16.678 -9.861 1.00 42.16 175 GLY A N 1
ATOM 1336 C CA . GLY A 1 175 ? 23.869 -17.389 -10.726 1.00 42.16 175 GLY A CA 1
ATOM 1337 C C . GLY A 1 175 ? 23.011 -18.451 -10.028 1.00 42.16 175 GLY A C 1
ATOM 1338 O O . GLY A 1 175 ? 22.442 -19.310 -10.700 1.00 42.16 175 GLY A O 1
ATOM 1339 N N . THR A 1 176 ? 22.884 -18.397 -8.705 1.00 41.62 176 THR A N 1
ATOM 1340 C CA . THR A 1 176 ? 21.961 -19.232 -7.926 1.00 41.62 176 THR A CA 1
ATOM 1341 C C . THR A 1 176 ? 20.578 -18.579 -7.844 1.00 41.62 176 THR A C 1
ATOM 1343 O O . THR A 1 176 ? 20.431 -17.381 -7.596 1.00 41.62 176 THR A O 1
ATOM 1346 N N . SER A 1 177 ? 19.535 -19.361 -8.129 1.00 38.69 177 SER A N 1
ATOM 1347 C CA . SER A 1 177 ? 18.145 -18.904 -8.109 1.00 38.69 177 SER A CA 1
ATOM 1348 C C . SER A 1 177 ? 17.694 -18.574 -6.686 1.00 38.69 177 SER A C 1
ATOM 1350 O O . SER A 1 177 ? 18.013 -19.297 -5.749 1.00 38.69 177 SER A O 1
ATOM 1352 N N . GLY A 1 178 ? 16.881 -17.522 -6.531 1.00 38.22 178 GLY A N 1
ATOM 1353 C CA . GLY A 1 178 ? 16.328 -17.032 -5.256 1.00 38.22 178 GLY A CA 1
ATOM 1354 C C . GLY A 1 178 ? 15.404 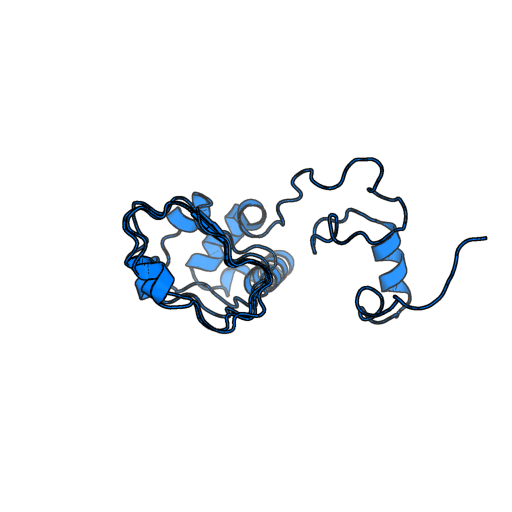-17.993 -4.483 1.00 38.22 178 GLY A C 1
ATOM 1355 O O . GLY A 1 178 ? 14.640 -17.550 -3.632 1.00 38.22 178 GLY A O 1
ATOM 1356 N N . SER A 1 179 ? 15.457 -19.295 -4.763 1.00 39.94 179 SER A N 1
ATOM 1357 C CA . SER A 1 179 ? 14.777 -20.366 -4.030 1.00 39.94 179 SER A CA 1
ATOM 1358 C C . SER A 1 179 ? 15.437 -20.717 -2.690 1.00 39.94 179 SER A C 1
ATOM 1360 O O . SER A 1 179 ? 14.795 -21.336 -1.844 1.00 39.94 179 SER A O 1
ATOM 1362 N N . ASP A 1 180 ? 16.683 -20.302 -2.452 1.00 40.00 180 ASP A N 1
ATOM 1363 C CA . ASP A 1 180 ? 17.479 -20.843 -1.339 1.00 40.00 180 ASP A CA 1
ATOM 1364 C C . ASP A 1 180 ? 17.224 -20.172 0.023 1.00 40.00 180 ASP A C 1
ATOM 1366 O O . ASP A 1 180 ? 17.645 -20.696 1.050 1.00 40.00 180 ASP A O 1
ATOM 1370 N N . CYS A 1 181 ? 16.453 -19.079 0.080 1.00 41.47 181 CYS A N 1
ATOM 1371 C CA . CYS A 1 181 ? 15.911 -18.565 1.352 1.00 41.47 181 CYS A CA 1
ATOM 1372 C C . CYS A 1 181 ? 14.546 -19.168 1.725 1.00 41.47 181 CYS A C 1
ATOM 1374 O O . CYS A 1 181 ? 14.084 -18.974 2.844 1.00 41.47 181 CYS A O 1
ATOM 1376 N N . PHE A 1 182 ? 13.898 -19.906 0.817 1.00 36.91 182 PHE A N 1
ATOM 1377 C CA . PHE A 1 182 ? 12.571 -20.493 1.043 1.00 36.91 182 PHE A CA 1
ATOM 1378 C C . PHE A 1 182 ? 12.597 -22.021 1.253 1.00 36.91 182 PHE A C 1
ATOM 1380 O O . PHE A 1 182 ? 11.538 -22.610 1.462 1.00 36.91 182 PHE A O 1
ATOM 1387 N N . GLY A 1 183 ? 13.771 -22.674 1.213 1.00 35.97 183 GLY A N 1
ATOM 1388 C CA . GLY A 1 183 ? 13.856 -24.144 1.138 1.00 35.97 183 GLY A CA 1
ATOM 1389 C C . GLY A 1 183 ? 14.968 -24.867 1.910 1.00 35.97 183 GLY A C 1
ATOM 1390 O O . GLY A 1 183 ? 15.047 -26.085 1.792 1.00 35.97 183 GLY A O 1
ATOM 1391 N N . LEU A 1 184 ? 15.811 -24.203 2.708 1.00 37.03 184 LEU A N 1
ATOM 1392 C CA . LEU A 1 184 ? 16.905 -24.876 3.434 1.00 37.03 184 LEU A CA 1
ATOM 1393 C C . LEU A 1 184 ? 16.651 -24.956 4.944 1.00 37.03 184 LEU A C 1
ATOM 1395 O O . LEU A 1 184 ? 17.382 -24.399 5.757 1.00 37.03 184 LEU A O 1
ATOM 1399 N N . THR A 1 185 ? 15.624 -25.712 5.326 1.00 40.66 185 THR A N 1
ATOM 1400 C CA . THR A 1 185 ? 15.489 -26.265 6.680 1.00 40.66 185 THR A CA 1
ATOM 1401 C C . THR A 1 185 ? 15.159 -27.751 6.615 1.00 40.66 185 THR A C 1
ATOM 1403 O O . THR A 1 185 ? 14.032 -28.150 6.853 1.00 40.66 185 THR A O 1
ATOM 1406 N N . THR A 1 186 ? 16.162 -28.592 6.366 1.00 37.59 186 THR A N 1
ATOM 1407 C CA . THR A 1 186 ? 16.334 -29.822 7.159 1.00 37.59 186 THR A CA 1
ATOM 1408 C C . THR A 1 186 ? 17.772 -30.301 7.055 1.00 37.59 186 THR A C 1
ATOM 1410 O O . THR A 1 186 ? 18.228 -30.678 5.979 1.00 37.59 186 THR A O 1
ATOM 1413 N N . GLY A 1 187 ? 18.435 -30.364 8.205 1.00 36.69 187 GLY A N 1
ATOM 1414 C CA . GLY A 1 187 ? 19.665 -31.117 8.388 1.00 36.69 187 GLY A CA 1
ATOM 1415 C C . GLY A 1 187 ? 20.837 -30.222 8.731 1.00 36.69 187 GLY A C 1
ATOM 1416 O O . GLY A 1 187 ? 21.570 -29.827 7.839 1.00 36.69 187 GLY A O 1
ATOM 1417 N N . TRP A 1 188 ? 21.005 -29.932 10.020 1.00 24.70 188 TRP A N 1
ATOM 1418 C CA . TRP A 1 188 ? 22.253 -30.200 10.737 1.00 24.70 188 TRP A CA 1
ATOM 1419 C C . TRP A 1 188 ? 22.005 -30.006 12.242 1.00 24.70 188 TRP A C 1
ATOM 1421 O O . TRP A 1 188 ? 21.618 -28.928 12.690 1.00 24.70 188 TRP A O 1
ATOM 1431 N N . GLU A 1 189 ? 22.134 -31.100 12.995 1.00 26.81 189 GLU A N 1
ATOM 1432 C CA . GLU A 1 189 ? 22.054 -31.137 14.460 1.00 26.81 189 GLU A CA 1
ATOM 1433 C C . GLU A 1 189 ? 23.347 -30.574 15.074 1.00 26.81 189 GLU A C 1
ATOM 1435 O O . GLU A 1 189 ? 24.425 -30.793 14.514 1.00 26.81 189 GLU A O 1
ATOM 1440 N N . PRO A 1 190 ? 23.278 -29.862 16.214 1.00 30.38 190 PRO A N 1
ATOM 1441 C CA . PRO A 1 190 ? 24.462 -29.301 16.845 1.00 30.38 190 PRO A CA 1
ATOM 1442 C C . PRO A 1 190 ? 25.181 -30.364 17.687 1.00 30.38 190 PRO A C 1
ATOM 1444 O O . PRO A 1 190 ? 24.576 -30.994 18.556 1.00 30.38 190 PRO A O 1
ATOM 1447 N N . SER A 1 191 ? 26.481 -30.531 17.442 1.00 37.16 191 SER A N 1
ATOM 1448 C CA . SER A 1 191 ? 27.440 -31.114 18.392 1.00 37.16 191 SER A CA 1
ATOM 1449 C C . SER A 1 191 ? 27.988 -30.048 19.329 1.00 37.16 191 SER A C 1
ATOM 1451 O O . SER A 1 191 ? 28.379 -28.988 18.785 1.00 37.16 191 SER A O 1
#

Organism: Aphanomyces astaci (NCBI:txid112090)

pLDDT: mean 76.12, std 21.58, range [24.7, 95.75]

InterPro domains:
  IPR000800 Notch domain [PF00066] (137-165)
  IPR001611 Leucine-rich repeat [PF13855] (22-80)
  IPR001611 Leucine-rich repeat [PS51450] (44-65)
  IPR032675 Leucine-rich repeat domain superfamily [G3DSA:3.80.10.10] (1-121)
  IPR050216 Leucine-rich repeat domain-containing protein [PTHR48051] (2-87)

Radius of gyration: 18.73 Å; chains: 1; bounding box: 48×45×39 Å